Protein AF-A0A8I1U8M8-F1 (afdb_monomer_lite)

Radius of gyration: 33.21 Å; chains: 1; bounding box: 80×65×92 Å

Sequence (236 aa):
MSPNVPPGAAMLLDFIAKLETNRQGQAAYETIIGYRNEKPGALPRPITEMTLEELLAEQKRWVRNLKAPSGAAGRYQIIRPTLLSLIAELGVPLSARFTPDLQDRFGFALLKRRGWTQFAANGLPLRQFGDRLAREWASWPVLAPQQGAHRQVQRGESYYAGDGINASLTRAATAEAMLAEVLNELNRPAQPAPAPAPAPTPPAPAPRRGIVGWVLFWGLVAAGLVVGAFTIPLPF

Foldseek 3Di:
DAPPQDPLLVLVLQVLLCLVAVDDDPNSFQAAQPRQVPPPPLDPDGQQADFLLRLLVSLVCCCPPVVGPFSFHGSNGQGNVLSVVLCVVVVPDSRDGSHPNVVSVSSVVLLVVLPVVCLLVVNADLLSSQQSVLVRRLQRFRQAFDQAPAGTDGTQFRSPPPPVPGTHVDHSVVSSVSSVVSNVVSPDPDDPDPDPDPPPDPDDDDDDDDDDDDDDDDDDDDDDDDDDDDDDDDDD

pLDDT: mean 86.25, std 20.46, range [28.83, 98.81]

Structure (mmCIF, N/CA/C/O backbone):
data_AF-A0A8I1U8M8-F1
#
_entry.id   AF-A0A8I1U8M8-F1
#
loop_
_atom_site.group_PDB
_atom_site.id
_atom_site.type_symbol
_atom_site.label_atom_id
_atom_site.label_alt_id
_atom_site.label_comp_id
_atom_site.label_asym_id
_atom_site.label_entity_id
_atom_site.label_seq_id
_atom_site.pdbx_PDB_ins_code
_atom_site.Cartn_x
_atom_site.Cartn_y
_atom_site.Cartn_z
_atom_site.occupancy
_atom_site.B_iso_or_equiv
_atom_site.auth_seq_id
_atom_site.auth_comp_id
_atom_site.auth_asym_id
_atom_site.auth_atom_id
_atom_site.pdbx_PDB_model_num
ATOM 1 N N . MET A 1 1 ? -8.600 1.234 -11.705 1.00 87.44 1 MET A N 1
ATOM 2 C CA . MET A 1 1 ? -8.908 0.176 -10.733 1.00 87.44 1 MET A CA 1
ATOM 3 C C . MET A 1 1 ? -9.296 -1.091 -11.476 1.00 87.44 1 MET A C 1
ATOM 5 O O . MET A 1 1 ? -10.136 -1.015 -12.367 1.00 87.44 1 MET A O 1
ATOM 9 N N . SER A 1 2 ? -8.692 -2.222 -11.122 1.00 83.06 2 SER A N 1
ATOM 10 C CA . SER A 1 2 ? -9.022 -3.556 -11.623 1.00 83.06 2 SER A CA 1
ATOM 11 C C . SER A 1 2 ? -10.463 -3.942 -11.268 1.00 83.06 2 SER A C 1
ATOM 13 O O . SER A 1 2 ? -10.879 -3.724 -10.127 1.00 83.06 2 SER A O 1
ATOM 15 N N . PRO A 1 3 ? -11.214 -4.584 -12.183 1.00 84.06 3 PRO A N 1
ATOM 16 C CA . PRO A 1 3 ? -12.551 -5.099 -11.884 1.00 84.06 3 PRO A CA 1
ATOM 17 C C . PRO A 1 3 ? -12.543 -6.233 -10.842 1.00 84.06 3 PRO A C 1
ATOM 19 O O . PRO A 1 3 ? -13.580 -6.543 -10.268 1.00 84.06 3 PRO A O 1
ATOM 22 N N . ASN A 1 4 ? -11.381 -6.841 -10.568 1.00 87.62 4 ASN A N 1
ATOM 23 C CA . ASN A 1 4 ? -11.232 -7.927 -9.592 1.00 87.62 4 ASN A CA 1
ATOM 24 C C . ASN A 1 4 ? -11.021 -7.431 -8.149 1.00 87.62 4 ASN A C 1
ATOM 26 O O . ASN A 1 4 ? -10.779 -8.236 -7.247 1.00 87.62 4 ASN A O 1
ATOM 30 N N . VAL A 1 5 ? -11.080 -6.116 -7.921 1.00 94.81 5 VAL A N 1
ATOM 31 C CA . VAL A 1 5 ? -11.002 -5.509 -6.590 1.00 94.81 5 VAL A CA 1
ATOM 32 C C . VAL A 1 5 ? -12.409 -5.077 -6.162 1.00 94.81 5 VAL A C 1
ATOM 34 O O . VAL A 1 5 ? -13.020 -4.263 -6.854 1.00 94.81 5 VAL A O 1
ATOM 37 N N . PRO A 1 6 ? -12.942 -5.581 -5.030 1.00 94.44 6 PRO A N 1
ATOM 38 C CA . PRO A 1 6 ? -14.268 -5.191 -4.550 1.00 94.44 6 PRO A CA 1
ATOM 39 C C . PRO A 1 6 ? -14.384 -3.674 -4.312 1.00 94.44 6 PRO A C 1
ATOM 41 O O . PRO A 1 6 ? -13.405 -3.080 -3.856 1.00 94.44 6 PRO A O 1
ATOM 44 N N . PRO A 1 7 ? -15.561 -3.046 -4.510 1.00 93.88 7 PRO A N 1
ATOM 45 C CA . PRO A 1 7 ? -15.726 -1.589 -4.407 1.00 93.88 7 PRO A CA 1
ATOM 46 C C . PRO A 1 7 ? -15.191 -0.966 -3.108 1.00 93.88 7 PRO A C 1
ATOM 48 O O . PRO A 1 7 ? -14.454 0.016 -3.155 1.00 93.88 7 PRO A O 1
ATOM 51 N N . GLY A 1 8 ? -15.468 -1.575 -1.948 1.00 96.06 8 GLY A N 1
ATOM 52 C CA . GLY A 1 8 ? -14.933 -1.094 -0.667 1.00 96.06 8 GLY A CA 1
ATOM 53 C C . GLY A 1 8 ? -13.402 -1.191 -0.571 1.00 96.06 8 GLY A C 1
ATOM 54 O O . GLY A 1 8 ? -12.753 -0.296 -0.035 1.00 96.06 8 GLY A O 1
ATOM 55 N N . ALA A 1 9 ? -12.798 -2.247 -1.128 1.00 97.88 9 ALA A N 1
ATOM 56 C CA . ALA A 1 9 ? -11.341 -2.380 -1.169 1.00 97.88 9 ALA A CA 1
ATOM 57 C C . ALA A 1 9 ? -10.726 -1.367 -2.141 1.00 97.88 9 ALA A C 1
ATOM 59 O O . ALA A 1 9 ? -9.693 -0.777 -1.840 1.00 97.88 9 ALA A O 1
ATOM 60 N N . ALA A 1 10 ? -11.377 -1.142 -3.283 1.00 97.31 10 ALA A N 1
ATOM 61 C CA . ALA A 1 10 ? -10.970 -0.155 -4.270 1.00 97.31 10 ALA A CA 1
ATOM 62 C C . ALA A 1 10 ? -10.953 1.259 -3.673 1.00 97.31 10 ALA A C 1
ATOM 64 O O . ALA A 1 10 ? -9.954 1.960 -3.805 1.00 97.31 10 ALA A O 1
ATOM 65 N N . MET A 1 11 ? -12.008 1.634 -2.944 1.00 97.62 11 MET A N 1
ATOM 66 C CA . MET A 1 11 ? -12.100 2.912 -2.231 1.00 97.62 11 MET A CA 1
ATOM 67 C C . MET A 1 11 ? -10.930 3.108 -1.255 1.00 97.62 11 MET A C 1
ATOM 69 O O . MET A 1 11 ? -10.262 4.143 -1.276 1.00 97.62 11 MET A O 1
ATOM 73 N N . LEU A 1 12 ? -10.627 2.088 -0.446 1.00 98.56 12 LEU A N 1
ATOM 74 C CA . LEU A 1 12 ? -9.509 2.137 0.496 1.00 98.56 12 LEU A CA 1
ATOM 75 C C . LEU A 1 12 ? -8.151 2.237 -0.216 1.00 98.56 12 LEU A C 1
ATOM 77 O O . LEU A 1 12 ? -7.292 3.024 0.184 1.00 98.56 12 LEU A O 1
ATOM 81 N N . LEU A 1 13 ? -7.952 1.457 -1.280 1.00 98.44 13 LEU A N 1
ATOM 82 C CA . LEU A 1 13 ? -6.726 1.484 -2.077 1.00 98.44 13 LEU A CA 1
ATOM 83 C C . LEU A 1 13 ? -6.524 2.826 -2.784 1.00 98.44 13 LEU A C 1
ATOM 85 O O . LEU A 1 13 ? -5.389 3.286 -2.873 1.00 98.44 13 LEU A O 1
ATOM 89 N N . ASP A 1 14 ? -7.588 3.469 -3.259 1.00 97.81 14 ASP A N 1
ATOM 90 C CA . ASP A 1 14 ? -7.522 4.801 -3.865 1.00 97.81 14 ASP A CA 1
ATOM 91 C C . ASP A 1 14 ? -7.083 5.856 -2.848 1.00 97.81 14 ASP A C 1
ATOM 93 O O . ASP A 1 14 ? -6.229 6.699 -3.146 1.00 97.81 14 ASP A O 1
ATOM 97 N N . PHE A 1 15 ? -7.612 5.777 -1.625 1.00 98.31 15 PHE A N 1
ATOM 98 C CA . PHE A 1 15 ? -7.193 6.646 -0.533 1.00 98.31 15 PHE A CA 1
ATOM 99 C C . PHE A 1 15 ? -5.711 6.444 -0.187 1.00 98.31 15 PHE A C 1
ATOM 101 O O . PHE A 1 15 ? -4.966 7.421 -0.130 1.00 98.31 15 PHE A O 1
ATOM 108 N N . ILE A 1 16 ? -5.261 5.195 -0.030 1.00 98.50 16 ILE A N 1
ATOM 109 C CA . ILE A 1 16 ? -3.848 4.868 0.232 1.00 98.50 16 ILE A CA 1
ATOM 110 C C . ILE A 1 16 ? -2.959 5.368 -0.912 1.00 98.50 16 ILE A C 1
ATOM 112 O O . ILE A 1 16 ? -1.970 6.054 -0.668 1.00 98.50 16 ILE A O 1
ATOM 116 N N . ALA A 1 17 ? -3.332 5.108 -2.165 1.00 98.06 17 ALA A N 1
ATOM 117 C CA . ALA A 1 17 ? -2.572 5.535 -3.336 1.00 98.06 17 ALA A CA 1
ATOM 118 C C . ALA A 1 17 ? -2.364 7.055 -3.386 1.00 98.06 17 ALA A C 1
ATOM 120 O O . ALA A 1 17 ? -1.294 7.527 -3.780 1.00 98.06 17 ALA A O 1
ATOM 121 N N . LYS A 1 18 ? -3.369 7.834 -2.966 1.00 97.44 18 LYS A N 1
ATOM 122 C CA . LYS A 1 18 ? -3.257 9.293 -2.867 1.00 97.44 18 LYS A CA 1
ATOM 123 C C . LYS A 1 18 ? -2.195 9.709 -1.848 1.00 97.44 18 LYS A C 1
ATOM 125 O O . LYS A 1 18 ? -1.449 10.643 -2.133 1.00 97.44 18 LYS A O 1
ATOM 130 N N . LEU A 1 19 ? -2.116 9.030 -0.703 1.00 97.50 19 LEU A N 1
ATOM 131 C CA . LEU A 1 19 ? -1.082 9.286 0.305 1.00 97.50 19 LEU A CA 1
ATOM 132 C C . LEU A 1 19 ? 0.306 8.906 -0.219 1.00 97.50 19 LEU A C 1
ATOM 134 O O . LEU A 1 19 ? 1.240 9.691 -0.112 1.00 97.50 19 LEU A O 1
ATOM 138 N N . GLU A 1 20 ? 0.419 7.728 -0.827 1.00 97.44 20 GLU A N 1
ATOM 139 C CA . GLU A 1 20 ? 1.691 7.149 -1.268 1.00 97.44 20 GLU A CA 1
ATOM 140 C C . GLU A 1 20 ? 2.309 7.865 -2.477 1.00 97.44 20 GLU A C 1
ATOM 142 O O . GLU A 1 20 ? 3.530 7.925 -2.611 1.00 97.44 20 GLU A O 1
ATOM 147 N N . THR A 1 21 ? 1.479 8.400 -3.376 1.00 96.69 21 THR A N 1
ATOM 148 C CA . THR A 1 21 ? 1.962 8.944 -4.655 1.00 96.69 21 THR A CA 1
ATOM 149 C C . THR A 1 21 ? 1.692 10.425 -4.845 1.00 96.69 21 THR A C 1
ATOM 151 O O . THR A 1 21 ? 2.366 11.046 -5.654 1.00 96.69 21 THR A O 1
ATOM 154 N N . ASN A 1 22 ? 0.687 11.008 -4.180 1.00 95.81 22 ASN A N 1
ATOM 155 C CA . ASN A 1 22 ? 0.186 12.350 -4.500 1.00 95.81 22 ASN A CA 1
ATOM 156 C C . ASN A 1 22 ? 0.002 12.581 -6.025 1.00 95.81 22 ASN A C 1
ATOM 158 O O . ASN A 1 22 ? 0.276 13.657 -6.568 1.00 95.81 22 ASN A O 1
ATOM 162 N N . ARG A 1 23 ? -0.408 11.527 -6.740 1.00 95.25 23 ARG A N 1
ATOM 163 C CA . ARG A 1 23 ? -0.725 11.504 -8.172 1.00 95.25 23 ARG A CA 1
ATOM 164 C C . ARG A 1 23 ? -2.077 10.820 -8.363 1.00 95.25 23 ARG A C 1
ATOM 166 O O . ARG A 1 23 ? -2.603 10.175 -7.459 1.00 95.25 23 ARG A O 1
ATOM 173 N N . GLN A 1 24 ? -2.664 10.994 -9.541 1.00 91.06 24 GLN A N 1
ATOM 174 C CA . GLN A 1 24 ? -3.957 10.417 -9.912 1.00 91.06 24 GLN A CA 1
ATOM 175 C C . GLN A 1 24 ? -3.856 9.733 -11.275 1.00 91.06 24 GLN A C 1
ATOM 177 O O . GLN A 1 24 ? -2.934 10.004 -12.049 1.00 91.06 24 GLN A O 1
ATOM 182 N N . GLY A 1 25 ? -4.807 8.845 -11.567 1.00 91.88 25 GLY A N 1
ATOM 183 C CA . GLY A 1 25 ? -4.862 8.122 -12.837 1.00 91.88 25 GLY A CA 1
ATOM 184 C C . GLY A 1 25 ? -3.570 7.357 -13.138 1.00 91.88 25 GLY A C 1
ATOM 185 O O . GLY A 1 25 ? -2.943 6.795 -12.239 1.00 91.88 25 GLY A O 1
ATOM 186 N N . GLN A 1 26 ? -3.164 7.361 -14.409 1.00 93.50 26 GLN A N 1
ATOM 187 C CA . GLN A 1 26 ? -1.986 6.636 -14.892 1.00 93.50 26 GLN A CA 1
ATOM 188 C C . GLN A 1 26 ? -0.692 7.032 -14.160 1.00 93.50 26 GLN A C 1
ATOM 190 O O . GLN A 1 26 ? 0.112 6.166 -13.827 1.00 93.50 26 GLN A O 1
ATOM 195 N N . ALA A 1 27 ? -0.519 8.315 -13.827 1.00 95.62 27 ALA A N 1
ATOM 196 C CA . ALA A 1 27 ? 0.696 8.805 -13.177 1.00 95.62 27 ALA A CA 1
ATOM 197 C C . ALA A 1 27 ? 0.945 8.156 -11.802 1.00 95.62 27 ALA A C 1
ATOM 199 O O . ALA A 1 27 ? 2.093 7.931 -11.419 1.00 95.62 27 ALA A O 1
ATOM 200 N N . ALA A 1 28 ? -0.115 7.796 -11.067 1.00 97.38 28 ALA A N 1
ATOM 201 C CA . ALA A 1 28 ? 0.026 7.082 -9.797 1.00 97.38 28 ALA A CA 1
ATOM 202 C C . ALA A 1 28 ? 0.646 5.686 -9.996 1.00 97.38 28 ALA A C 1
ATOM 204 O O . ALA A 1 28 ? 1.521 5.285 -9.234 1.00 97.38 28 ALA A O 1
ATOM 205 N N . TYR A 1 29 ? 0.259 4.974 -11.059 1.00 98.31 29 TYR A N 1
ATOM 206 C CA . TYR A 1 29 ? 0.785 3.642 -11.390 1.00 98.31 29 TYR A CA 1
ATOM 207 C C . TYR A 1 29 ? 2.234 3.647 -11.885 1.00 98.31 29 TYR A C 1
ATOM 209 O O . TYR A 1 29 ? 2.870 2.594 -11.905 1.00 98.31 29 TYR A O 1
ATOM 217 N N . GLU A 1 30 ? 2.759 4.810 -12.264 1.00 97.31 30 GLU A N 1
ATOM 218 C CA . GLU A 1 30 ? 4.131 4.981 -12.753 1.00 97.31 30 GLU A CA 1
ATOM 219 C C . GLU A 1 30 ? 5.072 5.599 -11.715 1.00 97.31 30 GLU A C 1
ATOM 221 O O . GLU A 1 30 ? 6.286 5.645 -11.918 1.00 97.31 30 GLU A O 1
ATOM 226 N N . THR A 1 31 ? 4.523 6.053 -10.586 1.00 96.94 31 THR A N 1
ATOM 227 C CA . THR A 1 31 ? 5.282 6.741 -9.544 1.00 96.94 31 THR A CA 1
ATOM 228 C C . THR A 1 31 ? 6.307 5.801 -8.917 1.00 96.94 31 THR A C 1
ATOM 230 O O . THR A 1 31 ? 5.970 4.729 -8.418 1.00 96.94 31 THR A O 1
ATOM 233 N N . ILE A 1 32 ? 7.568 6.221 -8.878 1.00 95.12 32 ILE A N 1
ATOM 234 C CA . ILE A 1 32 ? 8.608 5.564 -8.075 1.00 95.12 32 ILE A CA 1
ATOM 235 C C . ILE A 1 32 ? 9.117 6.515 -6.998 1.00 95.12 32 ILE A C 1
ATOM 237 O O . ILE A 1 32 ? 8.918 7.728 -7.086 1.00 95.12 32 ILE A O 1
ATOM 241 N N . ILE A 1 33 ? 9.801 5.963 -5.996 1.00 91.75 33 ILE A N 1
ATOM 242 C CA . ILE A 1 33 ? 10.323 6.710 -4.849 1.00 91.75 33 ILE A CA 1
ATOM 243 C C . ILE A 1 33 ? 10.961 8.056 -5.242 1.00 91.75 33 ILE A C 1
ATOM 245 O O . ILE A 1 33 ? 11.866 8.127 -6.080 1.00 91.75 33 ILE A O 1
ATOM 249 N N . GLY A 1 34 ? 10.490 9.140 -4.619 1.00 89.19 34 GLY A N 1
ATOM 250 C CA . GLY A 1 34 ? 10.981 10.499 -4.868 1.00 89.19 34 GLY A CA 1
ATOM 251 C C . GLY A 1 34 ? 10.749 11.009 -6.296 1.00 89.19 34 GLY A C 1
ATOM 252 O O . GLY A 1 34 ? 11.558 11.800 -6.780 1.00 89.19 34 GLY A O 1
ATOM 253 N N . TYR A 1 35 ? 9.706 10.519 -6.977 1.00 93.00 35 TYR A N 1
ATOM 254 C CA . TYR A 1 35 ? 9.313 10.900 -8.343 1.00 93.00 35 TYR A CA 1
ATOM 255 C C . TYR A 1 35 ? 10.435 10.734 -9.369 1.00 93.00 35 TYR A C 1
ATOM 257 O O . TYR A 1 35 ? 10.553 11.482 -10.337 1.00 93.00 35 TYR A O 1
ATOM 265 N N . ARG A 1 36 ? 11.316 9.751 -9.158 1.00 89.19 36 ARG A N 1
ATOM 266 C CA . ARG A 1 36 ? 12.492 9.565 -10.020 1.00 89.19 36 ARG A CA 1
ATOM 267 C C . ARG A 1 36 ? 12.118 9.224 -11.461 1.00 89.19 36 ARG A C 1
ATOM 269 O O . ARG A 1 36 ? 12.904 9.541 -12.340 1.00 89.19 36 ARG A O 1
ATOM 276 N N . ASN A 1 37 ? 10.944 8.647 -11.706 1.00 90.62 37 ASN A N 1
ATOM 277 C CA . ASN A 1 37 ? 10.410 8.399 -13.047 1.00 90.62 37 ASN A CA 1
ATOM 278 C C . ASN A 1 37 ? 10.200 9.696 -13.849 1.00 90.62 37 ASN A C 1
ATOM 280 O O . ASN A 1 37 ? 10.224 9.646 -15.071 1.00 90.62 37 ASN A O 1
ATOM 284 N N . GLU A 1 38 ? 10.044 10.847 -13.188 1.00 91.25 38 GLU A N 1
ATOM 285 C CA . GLU A 1 38 ? 9.880 12.154 -13.844 1.00 91.25 38 GLU A CA 1
ATOM 286 C C . GLU A 1 38 ? 11.227 12.768 -14.273 1.00 91.25 38 GLU A C 1
ATOM 288 O O . GLU A 1 38 ? 11.264 13.768 -14.988 1.00 91.25 38 GLU A O 1
ATOM 293 N N . LYS A 1 39 ? 12.357 12.178 -13.859 1.00 87.94 39 LYS A N 1
ATOM 294 C CA . LYS A 1 39 ? 13.689 12.638 -14.265 1.00 87.94 39 LYS A CA 1
ATOM 295 C C . LYS A 1 39 ? 14.068 12.023 -15.620 1.00 87.94 39 LYS A C 1
ATOM 297 O O . LYS A 1 39 ? 14.051 10.794 -15.740 1.00 87.94 39 LYS A O 1
ATOM 302 N N . PRO A 1 40 ? 14.479 12.830 -16.617 1.00 85.81 40 PRO 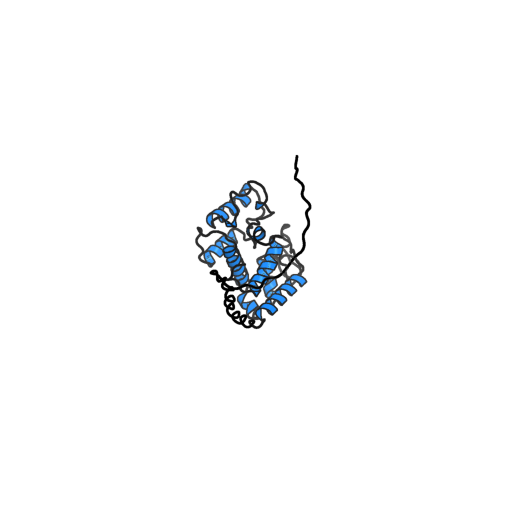A N 1
ATOM 303 C CA . PRO A 1 40 ? 14.902 12.316 -17.918 1.00 85.81 40 PRO A CA 1
ATOM 304 C C . PRO A 1 40 ? 15.987 11.239 -17.796 1.00 85.81 40 PRO A C 1
ATOM 306 O O . PRO A 1 40 ? 16.960 11.406 -17.061 1.00 85.81 40 PRO A O 1
ATOM 309 N N . GLY A 1 41 ? 15.805 10.119 -18.500 1.00 84.38 41 GLY A N 1
ATOM 310 C CA . GLY A 1 41 ? 16.761 9.006 -18.521 1.00 84.38 41 GLY A CA 1
ATOM 311 C C . GLY A 1 41 ? 16.852 8.187 -17.227 1.00 84.38 41 GLY A C 1
ATOM 312 O O . GLY A 1 41 ? 17.701 7.302 -17.129 1.00 84.38 41 GLY A O 1
ATOM 313 N N . ALA A 1 42 ? 16.000 8.441 -16.226 1.00 84.56 42 ALA A N 1
ATOM 314 C CA . ALA A 1 42 ? 16.022 7.672 -14.983 1.00 84.56 42 ALA A CA 1
ATOM 315 C C . ALA A 1 42 ? 15.602 6.213 -15.184 1.00 84.56 42 ALA A C 1
ATOM 317 O O . ALA A 1 42 ? 16.165 5.329 -14.534 1.00 84.56 42 ALA A O 1
ATOM 318 N N . LEU A 1 43 ? 14.649 5.967 -16.085 1.00 89.69 43 LEU A N 1
ATOM 319 C CA . LEU A 1 43 ? 14.154 4.644 -16.450 1.00 89.69 43 LEU A CA 1
ATOM 320 C C . LEU A 1 43 ? 14.232 4.449 -17.969 1.00 89.69 43 LEU A C 1
ATOM 322 O O . LEU A 1 43 ? 14.034 5.412 -18.709 1.00 89.69 43 LEU A O 1
ATOM 326 N N . PRO A 1 44 ? 14.473 3.215 -18.444 1.00 89.88 44 PRO A N 1
ATOM 327 C CA . PRO A 1 44 ? 14.493 2.921 -19.876 1.00 89.88 44 PRO A CA 1
ATOM 328 C C . PRO A 1 44 ? 13.099 2.981 -20.525 1.00 89.88 44 PRO A C 1
ATOM 330 O O . PRO A 1 44 ? 13.002 3.162 -21.733 1.00 89.88 44 PRO A O 1
ATOM 333 N N . ARG A 1 45 ? 12.032 2.795 -19.736 1.00 94.62 45 ARG A N 1
ATOM 334 C CA . ARG A 1 45 ? 10.616 2.838 -20.141 1.00 94.62 45 ARG A CA 1
ATOM 335 C C . ARG A 1 45 ? 9.717 3.021 -18.905 1.00 94.62 45 ARG A C 1
ATOM 337 O O . ARG A 1 45 ? 10.230 2.872 -17.790 1.00 94.62 45 ARG A O 1
ATOM 344 N N . PRO A 1 46 ? 8.412 3.304 -19.052 1.00 95.94 46 PRO A N 1
ATOM 345 C CA . PRO A 1 46 ? 7.476 3.310 -17.926 1.00 95.94 46 PRO A CA 1
ATOM 346 C C . PRO A 1 46 ? 7.463 1.968 -17.179 1.00 95.94 46 PRO A C 1
ATOM 348 O O . PRO A 1 46 ? 7.488 0.903 -17.795 1.00 95.94 46 PRO A O 1
ATOM 351 N N . ILE A 1 47 ? 7.388 1.991 -15.842 1.00 97.62 47 ILE A N 1
ATOM 352 C CA . ILE A 1 47 ? 7.378 0.752 -15.035 1.00 97.62 47 ILE A CA 1
ATOM 353 C C . ILE A 1 47 ? 6.173 -0.148 -15.339 1.00 97.62 47 ILE A C 1
ATOM 355 O O . ILE A 1 47 ? 6.255 -1.357 -15.165 1.00 97.62 47 ILE A O 1
ATOM 359 N N . THR A 1 48 ? 5.074 0.428 -15.827 1.00 98.12 48 THR A N 1
ATOM 360 C CA . THR A 1 48 ? 3.852 -0.276 -16.239 1.00 98.12 48 THR A CA 1
ATOM 361 C C . THR A 1 48 ? 4.043 -1.129 -17.495 1.00 98.12 48 THR A C 1
ATOM 363 O O . THR A 1 48 ? 3.269 -2.058 -17.735 1.00 98.12 48 THR A O 1
ATOM 366 N N . GLU A 1 49 ? 5.092 -0.857 -18.272 1.00 98.06 49 GLU A N 1
ATOM 367 C CA . GLU A 1 49 ? 5.474 -1.611 -19.468 1.00 98.06 49 GLU A CA 1
ATOM 368 C C . GLU A 1 49 ? 6.560 -2.658 -19.196 1.00 98.06 49 GLU A C 1
ATOM 370 O O . GLU A 1 49 ? 6.820 -3.506 -20.054 1.00 98.06 49 GLU A O 1
ATOM 375 N N . MET A 1 50 ? 7.190 -2.612 -18.020 1.00 98.50 50 MET A N 1
ATOM 376 C CA . MET A 1 50 ? 8.226 -3.562 -17.623 1.00 98.50 50 MET A CA 1
ATOM 377 C C . MET A 1 50 ? 7.622 -4.907 -17.232 1.00 98.50 50 MET A C 1
ATOM 379 O O . MET A 1 50 ? 6.548 -4.972 -16.622 1.00 98.50 50 MET A O 1
ATOM 383 N N . THR A 1 51 ? 8.344 -5.987 -17.523 1.00 98.69 51 THR A N 1
ATOM 384 C CA . THR A 1 51 ? 8.088 -7.273 -16.868 1.00 98.69 51 THR A CA 1
ATOM 385 C C . THR A 1 51 ? 8.421 -7.182 -15.376 1.00 98.69 51 THR A C 1
ATOM 387 O O . THR A 1 51 ? 9.153 -6.294 -14.930 1.00 98.69 51 THR A O 1
ATOM 390 N N . LEU A 1 52 ? 7.898 -8.104 -14.571 1.00 98.69 52 LEU A N 1
ATOM 391 C CA . LEU A 1 52 ? 8.239 -8.167 -13.149 1.00 98.69 52 LEU A CA 1
ATOM 392 C C . LEU A 1 52 ? 9.732 -8.441 -12.941 1.00 98.69 52 LEU A C 1
ATOM 394 O O . LEU A 1 52 ? 10.324 -7.888 -12.018 1.00 98.69 52 LEU A O 1
ATOM 398 N N . GLU A 1 53 ? 10.356 -9.239 -13.809 1.00 98.50 53 GLU A N 1
ATOM 399 C CA . GLU A 1 53 ? 1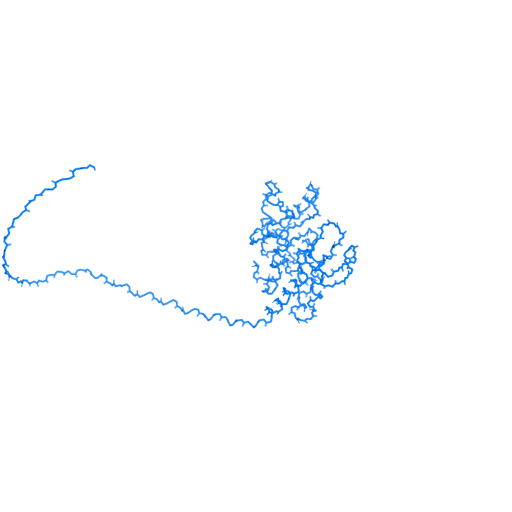1.809 -9.438 -13.807 1.00 98.50 53 GLU A CA 1
ATOM 400 C C . GLU A 1 53 ? 12.576 -8.124 -14.016 1.00 98.50 53 GLU A C 1
ATOM 402 O O . GLU A 1 53 ? 13.455 -7.782 -13.219 1.00 98.50 53 GLU A O 1
ATOM 407 N N . GLU A 1 54 ? 12.205 -7.360 -15.046 1.00 98.25 54 GLU A N 1
ATOM 408 C CA . GLU A 1 54 ? 12.812 -6.065 -15.363 1.00 98.25 54 GLU A CA 1
ATOM 409 C C . GLU A 1 54 ? 12.623 -5.071 -14.210 1.00 98.25 54 GLU A C 1
ATOM 411 O O . GLU A 1 54 ? 13.582 -4.433 -13.769 1.00 98.25 54 GLU A O 1
ATOM 416 N N . LEU A 1 55 ? 11.413 -4.993 -13.650 1.00 97.94 55 LEU A N 1
ATOM 417 C CA . LEU A 1 55 ? 11.122 -4.119 -12.518 1.00 97.94 55 LEU A CA 1
ATOM 418 C C . LEU A 1 55 ? 11.943 -4.495 -11.277 1.00 97.94 55 LEU A C 1
ATOM 420 O O . LEU A 1 55 ? 12.512 -3.620 -10.624 1.00 97.94 55 LEU A O 1
ATOM 424 N N . LEU A 1 56 ? 12.053 -5.785 -10.945 1.00 98.00 56 LEU A N 1
ATOM 425 C CA . LEU A 1 56 ? 12.861 -6.259 -9.814 1.00 98.00 56 LEU A CA 1
ATOM 426 C C . LEU A 1 56 ? 14.352 -5.925 -9.987 1.00 98.00 56 LEU A C 1
ATOM 428 O O . LEU A 1 56 ? 15.053 -5.706 -8.985 1.00 98.00 56 LEU A O 1
ATOM 432 N N . ALA A 1 57 ? 14.848 -5.915 -11.228 1.00 96.19 57 ALA A N 1
ATOM 433 C CA . ALA A 1 57 ? 16.204 -5.492 -11.561 1.00 96.19 57 ALA A CA 1
ATOM 434 C C . ALA A 1 57 ? 16.371 -3.972 -11.400 1.00 96.19 57 ALA A C 1
ATOM 436 O O . ALA A 1 57 ? 17.325 -3.531 -10.754 1.00 96.19 57 ALA A O 1
ATOM 437 N N . GLU A 1 58 ? 15.415 -3.177 -11.881 1.00 95.31 58 GLU A N 1
ATOM 438 C CA . GLU A 1 58 ? 15.411 -1.718 -11.736 1.00 95.31 58 GLU A CA 1
ATOM 439 C C . GLU A 1 58 ? 15.319 -1.272 -10.267 1.00 95.31 58 GLU A C 1
ATOM 441 O O . GLU A 1 58 ? 16.138 -0.463 -9.817 1.00 95.31 58 GLU A O 1
ATOM 446 N N . GLN A 1 59 ? 14.443 -1.894 -9.465 1.00 95.94 59 GLN A N 1
ATOM 447 C CA . GLN A 1 59 ? 14.361 -1.662 -8.016 1.00 95.94 59 GLN A CA 1
ATOM 448 C C . GLN A 1 59 ? 15.707 -1.886 -7.321 1.00 95.94 59 GLN A C 1
ATOM 450 O O . GLN A 1 59 ? 16.099 -1.136 -6.425 1.00 95.94 59 GLN A O 1
ATOM 455 N N . LYS A 1 60 ? 16.450 -2.917 -7.739 1.00 94.06 60 LYS A N 1
ATOM 456 C CA . LYS A 1 60 ? 17.801 -3.183 -7.233 1.00 94.06 60 LYS A CA 1
ATOM 457 C C . LYS A 1 60 ? 18.798 -2.129 -7.729 1.00 94.06 60 LYS A C 1
ATOM 459 O O . LYS A 1 60 ? 19.639 -1.690 -6.939 1.00 94.06 60 LYS A O 1
ATOM 464 N N . ARG A 1 61 ? 18.716 -1.725 -9.003 1.00 90.62 61 ARG A N 1
ATOM 465 C CA . ARG A 1 61 ? 19.609 -0.743 -9.636 1.00 90.62 61 ARG A CA 1
ATOM 466 C C . ARG A 1 61 ? 19.524 0.611 -8.945 1.00 90.62 61 ARG A C 1
ATOM 468 O O . ARG A 1 61 ? 20.563 1.133 -8.552 1.00 90.62 61 ARG A O 1
ATOM 475 N N . TRP A 1 62 ? 18.337 1.180 -8.732 1.00 89.50 62 TRP A N 1
ATOM 476 C CA . TRP A 1 62 ? 18.256 2.522 -8.142 1.00 89.50 62 TRP A CA 1
ATOM 477 C C . TRP A 1 62 ? 18.551 2.557 -6.636 1.00 89.50 62 TRP A C 1
ATOM 479 O O . TRP A 1 62 ? 19.093 3.551 -6.154 1.00 89.50 62 TRP A O 1
ATOM 489 N N . VAL A 1 63 ? 18.305 1.473 -5.891 1.00 87.44 63 VAL A N 1
ATOM 490 C CA . VAL A 1 63 ? 18.750 1.381 -4.486 1.00 87.44 63 VAL A CA 1
ATOM 491 C C . VAL A 1 63 ? 20.280 1.337 -4.409 1.00 87.44 63 VAL A C 1
ATOM 493 O O . VAL A 1 63 ? 20.887 2.068 -3.630 1.00 87.44 63 VAL A O 1
ATOM 496 N N . ARG A 1 64 ? 20.938 0.519 -5.244 1.00 87.69 64 ARG A N 1
ATOM 497 C CA . ARG A 1 64 ? 22.402 0.346 -5.186 1.00 87.69 64 ARG A CA 1
ATOM 498 C C . ARG A 1 64 ? 23.180 1.487 -5.836 1.00 87.69 64 ARG A C 1
ATOM 500 O O . ARG A 1 64 ? 24.140 1.978 -5.234 1.00 87.69 64 ARG A O 1
ATOM 507 N N . ASN A 1 65 ? 22.772 1.890 -7.036 1.00 81.88 65 ASN A N 1
ATOM 508 C CA . ASN A 1 65 ? 23.519 2.811 -7.892 1.00 81.88 65 ASN A CA 1
ATOM 509 C C . ASN A 1 65 ? 23.097 4.261 -7.649 1.00 81.88 65 ASN A C 1
ATOM 511 O O . ASN A 1 65 ? 23.948 5.138 -7.601 1.00 81.88 65 ASN A O 1
ATOM 515 N N . LEU A 1 66 ? 21.797 4.510 -7.454 1.00 74.31 66 LEU A N 1
ATOM 516 C CA . LEU A 1 66 ? 21.253 5.864 -7.260 1.00 74.31 66 LEU A CA 1
ATOM 517 C C . LEU A 1 66 ? 21.003 6.214 -5.785 1.00 74.31 66 LEU A C 1
ATOM 519 O O . LEU A 1 66 ? 20.410 7.261 -5.504 1.00 74.31 66 LEU A O 1
ATOM 523 N N . LYS A 1 67 ? 21.429 5.329 -4.868 1.00 83.50 67 LYS A N 1
ATOM 524 C CA . LYS A 1 67 ? 21.331 5.465 -3.404 1.00 83.50 67 LYS A CA 1
ATOM 525 C C . LYS A 1 67 ? 19.937 5.896 -2.933 1.00 83.50 67 LYS A C 1
ATOM 527 O O . LYS A 1 67 ? 19.800 6.708 -2.024 1.00 83.50 67 LYS A O 1
ATOM 532 N N . ALA A 1 68 ? 18.889 5.391 -3.586 1.00 84.19 68 ALA A N 1
ATOM 533 C CA . ALA A 1 68 ? 17.524 5.644 -3.148 1.00 84.19 68 ALA A CA 1
ATOM 534 C C . ALA A 1 68 ? 17.261 4.959 -1.791 1.00 84.19 68 ALA A C 1
ATOM 536 O O . ALA A 1 68 ? 17.746 3.844 -1.584 1.00 84.19 68 ALA A O 1
ATOM 537 N N . PRO A 1 69 ? 16.468 5.577 -0.895 1.00 84.88 69 PRO A N 1
ATOM 538 C CA . PRO A 1 69 ? 16.185 5.015 0.427 1.00 84.88 69 PRO A CA 1
ATOM 539 C C . PRO A 1 69 ? 15.361 3.722 0.356 1.00 84.88 69 PRO A C 1
ATOM 541 O O . PRO A 1 69 ? 15.399 2.912 1.276 1.00 84.88 69 PRO A O 1
ATOM 544 N N . SER A 1 70 ? 14.627 3.499 -0.738 1.00 89.31 70 SER A N 1
ATOM 545 C CA . SER A 1 70 ? 13.831 2.292 -0.935 1.00 89.31 70 SER A CA 1
ATOM 546 C C . SER A 1 70 ? 13.716 1.902 -2.410 1.00 89.31 70 SER A C 1
ATOM 548 O O . SER A 1 70 ? 14.031 2.665 -3.325 1.00 89.31 70 SER A O 1
ATOM 550 N N . GLY A 1 71 ? 13.251 0.673 -2.633 1.00 92.12 71 GLY A N 1
ATOM 551 C CA . GLY A 1 71 ? 12.872 0.157 -3.945 1.00 92.12 71 GLY A CA 1
ATOM 552 C C . GLY A 1 71 ? 11.433 0.496 -4.348 1.00 92.12 71 GLY A C 1
ATOM 553 O O . GLY A 1 71 ? 10.917 -0.178 -5.225 1.00 92.12 71 GLY A O 1
ATOM 554 N N . ALA A 1 72 ? 10.750 1.425 -3.675 1.00 96.25 72 ALA A N 1
ATOM 555 C CA . ALA A 1 72 ? 9.302 1.580 -3.810 1.00 96.25 72 ALA A CA 1
ATOM 556 C C . ALA A 1 72 ? 8.876 2.003 -5.226 1.00 96.25 72 ALA A C 1
ATOM 558 O O . ALA A 1 72 ? 9.465 2.912 -5.822 1.00 96.25 72 ALA A O 1
ATOM 559 N N . ALA A 1 73 ? 7.860 1.317 -5.756 1.00 97.75 73 ALA A N 1
ATOM 560 C CA . ALA A 1 73 ? 7.354 1.531 -7.105 1.00 97.75 73 ALA A CA 1
ATOM 561 C C . ALA A 1 73 ? 5.836 1.344 -7.204 1.00 97.75 73 ALA A C 1
ATOM 563 O O . ALA A 1 73 ? 5.235 0.520 -6.508 1.00 97.75 73 ALA A O 1
ATOM 564 N N . GLY A 1 74 ? 5.246 2.081 -8.138 1.00 98.31 74 GLY A N 1
ATOM 565 C CA . GLY A 1 74 ? 3.845 2.003 -8.503 1.00 98.31 74 GLY A CA 1
ATOM 566 C C . GLY A 1 74 ? 2.906 2.665 -7.504 1.00 98.31 74 GLY A C 1
ATOM 567 O O . GLY A 1 74 ? 3.307 3.281 -6.510 1.00 98.31 74 GLY A O 1
ATOM 568 N N . ARG A 1 75 ? 1.618 2.469 -7.773 1.00 98.38 75 ARG A N 1
ATOM 569 C CA . ARG A 1 75 ? 0.494 3.110 -7.083 1.00 98.38 75 ARG A CA 1
ATOM 570 C C . ARG A 1 75 ? 0.455 2.854 -5.578 1.00 98.38 75 ARG A C 1
ATOM 572 O O . ARG A 1 75 ? -0.071 3.668 -4.828 1.00 98.38 75 ARG A O 1
ATOM 579 N N . TYR A 1 76 ? 1.030 1.731 -5.159 1.00 98.38 76 TYR A N 1
ATOM 580 C CA . TYR A 1 76 ? 1.052 1.258 -3.775 1.00 98.38 76 TYR A CA 1
ATOM 581 C C . TYR A 1 76 ? 2.464 1.208 -3.182 1.00 98.38 76 TYR A C 1
ATOM 583 O O . TYR A 1 76 ? 2.654 0.554 -2.161 1.00 98.38 76 TYR A O 1
ATOM 591 N N . GLN A 1 77 ? 3.445 1.839 -3.847 1.00 98.06 77 GLN A N 1
ATOM 592 C CA . GLN A 1 77 ? 4.838 1.956 -3.391 1.00 98.06 77 GLN A CA 1
ATOM 593 C C . GLN A 1 77 ? 5.458 0.613 -2.948 1.00 98.06 77 GLN A C 1
ATOM 595 O O . GLN A 1 77 ? 6.192 0.516 -1.965 1.00 98.06 77 GLN A O 1
ATOM 600 N N . ILE A 1 78 ? 5.202 -0.450 -3.720 1.00 98.38 78 ILE A N 1
ATOM 601 C CA . ILE A 1 78 ? 5.618 -1.819 -3.395 1.00 98.38 78 ILE A CA 1
ATOM 602 C C . ILE A 1 78 ? 7.141 -1.925 -3.505 1.00 98.38 78 ILE A C 1
ATOM 604 O O . ILE A 1 78 ? 7.718 -1.687 -4.567 1.00 98.38 78 ILE A O 1
ATOM 608 N N . ILE A 1 79 ? 7.807 -2.316 -2.418 1.00 96.94 79 ILE A N 1
ATOM 609 C CA . ILE A 1 79 ? 9.257 -2.545 -2.398 1.00 96.94 79 ILE A CA 1
ATOM 610 C C . ILE A 1 79 ? 9.621 -3.954 -2.879 1.00 96.94 79 ILE A C 1
ATOM 612 O O . ILE A 1 79 ? 8.825 -4.889 -2.808 1.00 96.94 79 ILE A O 1
ATOM 616 N N . ARG A 1 80 ? 10.871 -4.129 -3.317 1.00 97.25 80 ARG A N 1
ATOM 617 C CA . ARG A 1 80 ? 11.369 -5.375 -3.921 1.00 97.25 80 ARG A CA 1
ATOM 618 C C . ARG A 1 80 ? 11.093 -6.659 -3.111 1.00 97.25 80 ARG A C 1
ATOM 620 O O . ARG A 1 80 ? 10.630 -7.623 -3.719 1.00 97.25 80 ARG A O 1
ATOM 627 N N . PRO A 1 81 ? 11.350 -6.732 -1.786 1.00 97.00 81 PRO A N 1
ATOM 628 C CA . PRO A 1 81 ? 11.034 -7.937 -1.010 1.00 97.00 81 PRO A CA 1
ATOM 629 C C . PRO A 1 81 ? 9.533 -8.254 -0.990 1.00 97.00 81 PRO A C 1
ATOM 631 O O . PRO A 1 81 ? 9.141 -9.406 -1.168 1.00 97.00 81 PRO A O 1
ATOM 634 N N . THR A 1 82 ? 8.693 -7.227 -0.843 1.00 98.06 82 THR A N 1
ATOM 635 C CA . THR A 1 82 ? 7.233 -7.365 -0.875 1.00 98.06 82 THR A CA 1
ATOM 636 C C . THR A 1 82 ? 6.758 -7.834 -2.245 1.00 98.06 82 THR A C 1
ATOM 638 O O . THR A 1 82 ? 5.944 -8.751 -2.316 1.00 98.06 82 THR A O 1
ATOM 641 N N . LEU A 1 83 ? 7.317 -7.286 -3.330 1.00 98.56 83 LEU A N 1
ATOM 642 C CA . LEU A 1 83 ? 6.986 -7.696 -4.694 1.00 98.56 83 LEU A CA 1
ATOM 643 C C . LEU A 1 83 ? 7.318 -9.173 -4.942 1.00 98.56 83 LEU A C 1
ATOM 645 O O . LEU A 1 83 ? 6.469 -9.905 -5.435 1.00 98.56 83 LEU A O 1
ATOM 649 N N . LEU A 1 84 ? 8.506 -9.641 -4.540 1.00 98.44 84 LEU A N 1
ATOM 650 C CA . LEU A 1 84 ? 8.871 -11.063 -4.635 1.00 98.44 84 LEU A CA 1
ATOM 651 C C . LEU A 1 84 ? 7.880 -11.966 -3.890 1.00 98.44 84 LEU A C 1
ATOM 653 O O . LEU A 1 84 ? 7.469 -13.002 -4.407 1.00 98.44 84 LEU A O 1
ATOM 657 N N . SER A 1 85 ? 7.477 -11.558 -2.686 1.00 98.44 85 SER A N 1
ATOM 658 C CA . SER A 1 85 ? 6.503 -12.299 -1.888 1.00 98.44 85 SER A CA 1
ATOM 659 C C . SER A 1 85 ? 5.119 -12.334 -2.547 1.00 98.44 85 SER A C 1
ATOM 661 O O . SER A 1 85 ? 4.475 -13.377 -2.547 1.00 98.44 85 SER A O 1
ATOM 663 N N . LEU A 1 86 ? 4.668 -11.223 -3.132 1.00 98.69 86 LEU A N 1
ATOM 664 C CA . LEU A 1 86 ? 3.386 -11.130 -3.834 1.00 98.69 86 LEU A CA 1
ATOM 665 C C . LEU A 1 86 ? 3.358 -11.950 -5.130 1.00 98.69 86 LEU A C 1
ATOM 667 O O . LEU A 1 86 ? 2.351 -12.586 -5.434 1.00 98.69 86 LEU A O 1
ATOM 671 N N . ILE A 1 87 ? 4.466 -11.955 -5.875 1.00 98.62 87 ILE A N 1
ATOM 672 C CA . ILE A 1 87 ? 4.659 -12.782 -7.074 1.00 98.62 87 ILE A CA 1
ATOM 673 C C . ILE A 1 87 ? 4.467 -14.258 -6.732 1.00 98.62 87 ILE A C 1
ATOM 675 O O . ILE A 1 87 ? 3.692 -14.943 -7.397 1.00 98.62 87 ILE A O 1
ATOM 679 N N . ALA A 1 88 ? 5.131 -14.719 -5.668 1.00 98.44 88 ALA A N 1
ATOM 680 C CA . ALA A 1 88 ? 5.014 -16.090 -5.193 1.00 98.44 88 ALA A CA 1
ATOM 681 C C . ALA A 1 88 ? 3.600 -16.406 -4.677 1.00 98.44 88 ALA A C 1
ATOM 683 O O . ALA A 1 88 ? 3.037 -17.430 -5.047 1.00 98.44 88 ALA A O 1
ATOM 684 N N . GLU A 1 89 ? 3.007 -15.518 -3.870 1.00 97.81 89 GLU A N 1
ATOM 685 C CA .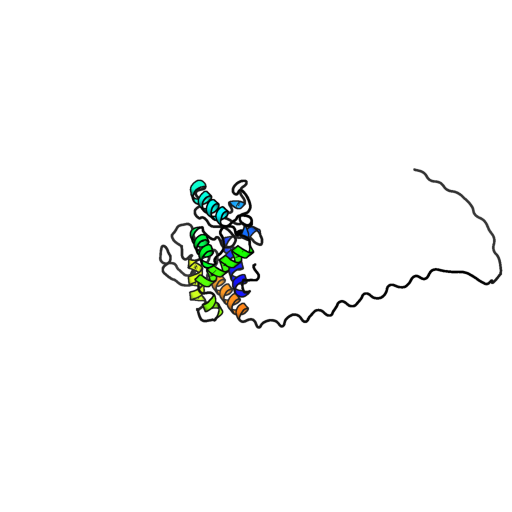 GLU A 1 89 ? 1.664 -15.710 -3.299 1.00 97.81 89 GLU A CA 1
ATOM 686 C C . GLU A 1 89 ? 0.580 -15.839 -4.375 1.00 97.81 89 GLU A C 1
ATOM 688 O O . GLU A 1 89 ? -0.321 -16.663 -4.248 1.00 97.81 89 GLU A O 1
ATOM 693 N N . LEU A 1 90 ? 0.653 -15.025 -5.431 1.00 97.75 90 LEU A N 1
ATOM 694 C CA . LEU A 1 90 ? -0.368 -14.987 -6.479 1.00 97.75 90 LEU A CA 1
ATOM 695 C C . LEU A 1 90 ? -0.033 -15.857 -7.700 1.00 97.75 90 LEU A C 1
ATOM 697 O O . LEU A 1 90 ? -0.813 -15.867 -8.652 1.00 97.75 90 LEU A O 1
ATOM 701 N N . GLY A 1 91 ? 1.110 -16.551 -7.703 1.00 98.12 91 GLY A N 1
ATOM 702 C CA . GLY A 1 91 ? 1.541 -17.403 -8.817 1.00 98.12 91 GLY A CA 1
ATOM 703 C C . GLY A 1 91 ? 1.729 -16.643 -10.134 1.00 98.12 91 GLY A C 1
ATOM 704 O O . GLY A 1 91 ? 1.440 -17.172 -11.206 1.00 98.12 91 GLY A O 1
ATOM 705 N N . VAL A 1 92 ? 2.159 -15.380 -10.070 1.00 98.31 92 VAL A N 1
ATOM 706 C CA . VAL A 1 92 ? 2.313 -14.533 -11.261 1.00 98.31 92 VAL A CA 1
ATOM 707 C C . VAL A 1 92 ? 3.678 -14.812 -11.898 1.00 98.31 92 VAL A C 1
ATOM 709 O O . VAL A 1 92 ? 4.688 -14.742 -11.199 1.00 98.31 92 VAL A O 1
ATOM 712 N N . PRO A 1 93 ? 3.770 -15.115 -13.203 1.00 98.31 93 PRO A N 1
ATOM 713 C CA . PRO A 1 93 ? 5.061 -15.372 -13.830 1.00 98.31 93 PRO A CA 1
ATOM 714 C C . PRO A 1 93 ? 5.896 -14.089 -13.905 1.00 98.31 93 PRO A C 1
ATOM 716 O O . PRO A 1 93 ? 5.364 -13.003 -14.128 1.00 98.31 93 PRO A O 1
ATOM 719 N N . LEU A 1 94 ? 7.222 -14.213 -13.795 1.00 98.50 94 LEU A N 1
ATOM 720 C CA . LEU A 1 94 ? 8.147 -13.073 -13.883 1.00 98.50 94 LEU A CA 1
ATOM 721 C C . LEU A 1 94 ? 8.078 -12.324 -15.228 1.00 98.50 94 LEU A C 1
ATOM 723 O O . LEU A 1 94 ? 8.416 -11.144 -15.290 1.00 98.50 94 LEU A O 1
ATOM 727 N N . SER A 1 95 ? 7.600 -12.992 -16.282 1.00 98.56 95 SER A N 1
ATOM 728 C CA . SER A 1 95 ? 7.363 -12.414 -17.608 1.00 98.56 95 SER A CA 1
ATOM 729 C C . SER A 1 95 ? 6.104 -11.543 -17.693 1.00 98.56 95 SER A C 1
ATOM 731 O O . SER A 1 95 ? 5.939 -10.814 -18.672 1.00 98.56 95 SER A O 1
ATOM 733 N N . ALA A 1 96 ? 5.211 -11.589 -16.697 1.00 98.62 96 ALA A N 1
ATOM 734 C CA . ALA A 1 96 ? 4.044 -10.715 -16.655 1.00 98.62 96 ALA A CA 1
ATOM 735 C C . ALA A 1 96 ? 4.475 -9.247 -16.544 1.00 98.62 96 ALA A C 1
ATOM 737 O O . ALA A 1 96 ? 5.466 -8.929 -15.889 1.00 98.62 96 ALA A O 1
ATOM 738 N N . ARG A 1 97 ? 3.712 -8.340 -17.163 1.00 98.62 97 ARG A N 1
ATOM 739 C CA . ARG A 1 97 ? 3.956 -6.894 -17.072 1.00 98.62 97 ARG A CA 1
ATOM 740 C C . ARG A 1 97 ? 3.355 -6.298 -15.802 1.00 98.62 97 ARG A C 1
ATOM 742 O O . ARG A 1 97 ? 2.255 -6.688 -15.407 1.00 98.62 97 ARG A O 1
ATOM 749 N N . PHE A 1 98 ? 4.018 -5.300 -15.215 1.00 98.56 98 PHE A N 1
ATOM 750 C CA . PHE A 1 98 ? 3.572 -4.577 -14.011 1.00 98.56 98 PHE A CA 1
ATOM 751 C C . PHE A 1 98 ? 2.458 -3.548 -14.292 1.00 98.56 98 PHE A C 1
ATOM 753 O O . PHE A 1 98 ? 2.504 -2.384 -13.886 1.00 98.56 98 PHE A O 1
ATOM 760 N N . THR A 1 99 ? 1.438 -3.999 -15.018 1.00 98.38 99 THR A N 1
ATOM 761 C CA . THR A 1 99 ? 0.293 -3.200 -15.464 1.00 98.38 99 THR A CA 1
ATOM 762 C C . THR A 1 99 ? -0.512 -2.621 -14.293 1.00 98.38 99 THR A C 1
ATOM 764 O O . THR A 1 99 ? -0.467 -3.174 -13.190 1.00 98.38 99 THR A O 1
ATOM 767 N N . PRO A 1 100 ? -1.315 -1.563 -14.523 1.00 98.31 100 PRO A N 1
ATOM 768 C CA . PRO A 1 100 ? -2.241 -1.048 -13.516 1.00 98.31 100 PRO A CA 1
ATOM 769 C C . PRO A 1 100 ? -3.148 -2.120 -12.889 1.00 98.31 100 PRO A C 1
ATOM 771 O O . PRO A 1 100 ? -3.286 -2.163 -11.670 1.00 98.31 100 PRO A O 1
ATOM 774 N N . ASP A 1 101 ? -3.692 -3.040 -13.695 1.00 97.88 101 ASP A N 1
ATOM 775 C CA . ASP A 1 101 ? -4.515 -4.154 -13.199 1.00 97.88 101 ASP A CA 1
ATOM 776 C C . ASP A 1 101 ? -3.742 -5.056 -12.227 1.00 97.88 101 ASP A C 1
ATOM 778 O O . ASP A 1 101 ? -4.222 -5.372 -11.136 1.00 97.88 101 ASP A O 1
ATOM 782 N N . LEU A 1 102 ? -2.512 -5.433 -12.590 1.00 98.50 102 LEU A N 1
ATOM 783 C CA . LEU A 1 102 ? -1.682 -6.272 -11.735 1.00 98.50 102 LEU A CA 1
ATOM 784 C C . LEU A 1 102 ? -1.289 -5.550 -10.438 1.00 98.50 102 LEU A C 1
ATOM 786 O O . LEU A 1 102 ? -1.284 -6.167 -9.373 1.00 98.50 102 LEU A O 1
ATOM 790 N N . GLN A 1 103 ? -1.006 -4.247 -10.507 1.00 98.69 103 GLN A N 1
ATOM 791 C CA . GLN A 1 103 ? -0.753 -3.433 -9.319 1.00 98.69 103 GLN A CA 1
ATOM 792 C C . GLN A 1 103 ? -1.960 -3.425 -8.377 1.00 98.69 103 GLN A C 1
ATOM 794 O O . GLN A 1 103 ? -1.782 -3.639 -7.181 1.00 98.69 103 GLN A O 1
ATOM 799 N N . ASP A 1 104 ? -3.179 -3.241 -8.892 1.00 98.62 104 ASP A N 1
ATOM 800 C CA . ASP A 1 104 ? -4.408 -3.258 -8.084 1.00 98.62 104 ASP A CA 1
ATOM 801 C C . ASP A 1 104 ? -4.635 -4.630 -7.424 1.00 98.62 104 ASP A C 1
ATOM 803 O O . ASP A 1 104 ? -4.974 -4.711 -6.240 1.00 98.62 104 ASP A O 1
ATOM 807 N N . ARG A 1 105 ? -4.360 -5.727 -8.145 1.00 98.44 105 ARG A N 1
ATOM 808 C CA . ARG A 1 105 ? -4.404 -7.093 -7.591 1.00 98.44 105 ARG A CA 1
ATOM 809 C C . ARG A 1 105 ? -3.389 -7.293 -6.465 1.00 98.44 105 ARG A C 1
ATOM 811 O O . ARG A 1 105 ? -3.716 -7.915 -5.452 1.00 98.44 105 ARG A O 1
ATOM 818 N N . PHE A 1 106 ? -2.180 -6.754 -6.613 1.00 98.75 106 PHE A N 1
ATOM 819 C CA . PHE A 1 106 ? -1.170 -6.762 -5.558 1.00 98.75 106 PHE A CA 1
ATOM 820 C C . PHE A 1 106 ? -1.578 -5.910 -4.353 1.00 98.75 106 PHE A C 1
ATOM 822 O O . PHE A 1 106 ? -1.494 -6.394 -3.227 1.00 98.75 106 PHE A O 1
ATOM 829 N N . GLY A 1 107 ? -2.087 -4.694 -4.567 1.00 98.62 107 GLY A N 1
ATOM 830 C CA . GLY A 1 107 ? -2.615 -3.845 -3.497 1.00 98.62 107 GLY A CA 1
ATOM 831 C C . GLY A 1 107 ? -3.720 -4.549 -2.706 1.00 98.62 107 GLY A C 1
ATOM 832 O O . GLY A 1 107 ? -3.704 -4.568 -1.475 1.00 98.62 107 GLY A O 1
ATOM 833 N N . PHE A 1 108 ? -4.631 -5.235 -3.398 1.00 98.75 108 PHE A N 1
ATOM 834 C CA . PHE A 1 108 ? -5.677 -6.010 -2.739 1.00 98.75 108 PHE A CA 1
ATOM 835 C C . PHE A 1 108 ? -5.135 -7.222 -1.966 1.00 98.75 108 PHE A C 1
ATOM 837 O O . PHE A 1 108 ? -5.610 -7.520 -0.869 1.00 98.75 108 PHE A O 1
ATOM 844 N N . ALA A 1 109 ? -4.110 -7.907 -2.480 1.00 98.69 109 ALA A N 1
ATOM 845 C CA . ALA A 1 109 ? -3.426 -8.961 -1.731 1.00 98.69 109 ALA A CA 1
ATOM 846 C C . ALA A 1 109 ? -2.797 -8.432 -0.430 1.00 98.69 109 ALA A C 1
ATOM 848 O O . ALA A 1 109 ? -2.950 -9.060 0.618 1.00 98.69 109 ALA A O 1
ATOM 849 N N . LEU A 1 110 ? -2.198 -7.238 -0.450 1.00 98.75 110 LEU A N 1
ATOM 850 C CA . LEU A 1 110 ? -1.684 -6.587 0.760 1.00 98.75 110 LEU A CA 1
ATOM 851 C C . LEU A 1 110 ? -2.793 -6.275 1.775 1.00 98.75 110 LEU A C 1
ATOM 853 O O . LEU A 1 110 ? -2.639 -6.572 2.961 1.00 98.75 110 LEU A O 1
ATOM 857 N N . LEU A 1 111 ? -3.953 -5.780 1.329 1.00 98.75 111 LEU A N 1
ATOM 858 C CA . LEU A 1 111 ? -5.110 -5.606 2.218 1.00 98.75 111 LEU A CA 1
ATOM 859 C C . LEU A 1 111 ? -5.551 -6.934 2.852 1.00 98.75 111 LEU A C 1
ATOM 861 O O . LEU A 1 111 ? -5.807 -6.992 4.059 1.00 98.75 111 LEU A O 1
ATOM 865 N N . LYS A 1 112 ? -5.594 -8.024 2.074 1.00 98.62 112 LYS A N 1
ATOM 866 C CA . LYS A 1 112 ? -5.908 -9.367 2.593 1.00 98.62 112 LYS A CA 1
ATOM 867 C C . LYS A 1 112 ? -4.913 -9.816 3.661 1.00 98.62 112 LYS A C 1
ATOM 869 O O . LYS A 1 112 ? -5.358 -10.265 4.716 1.00 98.62 112 LYS A O 1
ATOM 874 N N . ARG A 1 113 ? -3.604 -9.603 3.466 1.00 98.38 113 ARG A N 1
ATOM 875 C CA . ARG A 1 113 ? -2.572 -9.885 4.488 1.00 98.38 113 ARG A CA 1
ATOM 876 C C . ARG A 1 113 ? -2.819 -9.140 5.799 1.00 98.38 113 ARG A C 1
ATOM 878 O O . ARG A 1 113 ? -2.512 -9.658 6.870 1.00 98.38 113 ARG A O 1
ATOM 885 N N . ARG A 1 114 ? -3.393 -7.935 5.735 1.00 98.62 114 ARG A N 1
ATOM 886 C CA . ARG A 1 114 ? -3.731 -7.123 6.916 1.00 98.62 114 ARG A CA 1
ATOM 887 C C . ARG A 1 114 ? -5.105 -7.416 7.510 1.00 98.62 114 ARG A C 1
ATOM 889 O O . ARG A 1 114 ? -5.452 -6.843 8.539 1.00 98.62 114 ARG A O 1
ATOM 896 N N . GLY A 1 115 ? -5.836 -8.383 6.960 1.00 98.50 115 GLY A N 1
ATOM 897 C CA . GLY A 1 115 ? -7.094 -8.870 7.522 1.00 98.50 115 GLY A CA 1
ATOM 898 C C . GLY A 1 115 ? -8.340 -8.302 6.855 1.00 98.50 115 GLY A C 1
ATOM 899 O O . GLY A 1 115 ? -9.396 -8.319 7.482 1.00 98.50 115 GLY A O 1
ATOM 900 N N . TRP A 1 116 ? -8.246 -7.843 5.600 1.00 98.44 116 TRP A N 1
ATOM 901 C CA . TRP A 1 116 ? -9.397 -7.352 4.831 1.00 98.44 116 TRP A CA 1
ATOM 902 C C . TRP A 1 116 ? -10.615 -8.274 4.920 1.00 98.44 116 TRP A C 1
ATOM 904 O O . TRP A 1 116 ? -11.706 -7.801 5.202 1.00 98.44 116 TRP A O 1
ATOM 914 N N . THR A 1 117 ? -10.438 -9.586 4.736 1.00 97.75 117 THR A N 1
ATOM 915 C CA . THR A 1 117 ? -11.554 -10.545 4.766 1.00 97.75 117 THR A CA 1
ATOM 916 C C . THR A 1 117 ? -12.291 -10.532 6.106 1.00 97.75 117 THR A C 1
ATOM 918 O O . THR A 1 117 ? -13.516 -10.558 6.133 1.00 97.75 117 THR A O 1
ATOM 921 N N . GLN A 1 118 ? -11.558 -10.451 7.221 1.00 98.25 118 GLN A N 1
ATOM 922 C CA . GLN A 1 118 ? -12.154 -10.388 8.559 1.00 98.25 118 GLN A CA 1
ATOM 923 C C . GLN A 1 118 ? -12.823 -9.033 8.798 1.00 98.25 118 GLN A C 1
ATOM 925 O O . GLN A 1 118 ? -13.921 -8.981 9.339 1.00 98.25 118 GLN A O 1
ATOM 930 N N . PHE A 1 119 ? -12.178 -7.944 8.377 1.00 98.31 119 PHE A N 1
ATOM 931 C CA . PHE A 1 119 ? -12.718 -6.591 8.493 1.00 98.31 119 PHE A CA 1
ATOM 932 C C . PHE A 1 119 ? -14.021 -6.432 7.704 1.00 98.31 119 PHE A C 1
ATOM 934 O O . PHE A 1 119 ? -15.022 -5.993 8.260 1.00 98.31 119 PHE A O 1
ATOM 941 N N . ALA A 1 120 ? -14.035 -6.875 6.446 1.00 96.88 120 ALA A N 1
ATOM 942 C CA . ALA A 1 120 ? -15.201 -6.795 5.578 1.00 96.88 120 ALA A CA 1
ATOM 943 C C . ALA A 1 120 ? -16.380 -7.652 6.069 1.00 96.88 120 ALA A C 1
ATOM 945 O O . ALA A 1 120 ? -17.527 -7.336 5.781 1.00 96.88 120 ALA A O 1
ATOM 946 N N . ALA A 1 121 ? -16.103 -8.707 6.840 1.00 96.12 121 ALA A N 1
ATOM 947 C CA . ALA A 1 121 ? -17.109 -9.542 7.489 1.00 96.12 121 ALA A CA 1
ATOM 948 C C . ALA A 1 121 ? -17.501 -9.052 8.902 1.00 96.12 121 ALA A C 1
ATOM 950 O O . ALA A 1 121 ? -18.113 -9.805 9.655 1.00 96.12 121 ALA A O 1
ATOM 951 N N . ASN A 1 122 ? -17.121 -7.829 9.297 1.00 94.56 122 ASN A N 1
ATOM 952 C CA . ASN A 1 122 ? -17.307 -7.269 10.646 1.00 94.56 122 ASN A CA 1
ATOM 953 C C . ASN A 1 122 ? -16.655 -8.086 11.787 1.00 94.56 122 ASN A C 1
ATOM 955 O O . ASN A 1 122 ? -16.955 -7.878 12.960 1.00 94.56 122 ASN A O 1
ATOM 959 N N . GLY A 1 123 ? -15.733 -8.998 11.468 1.00 96.44 123 GLY A N 1
ATOM 960 C CA . GLY A 1 123 ? -15.020 -9.850 12.425 1.00 96.44 123 GLY A CA 1
ATOM 961 C C . GLY A 1 123 ? -13.688 -9.278 12.926 1.00 96.44 123 GLY A C 1
ATOM 962 O O . GLY A 1 123 ? -13.065 -9.865 13.807 1.00 96.44 123 GLY A O 1
ATOM 963 N N . LEU A 1 124 ? -13.227 -8.150 12.376 1.00 98.06 124 LEU A N 1
ATOM 964 C CA . LEU A 1 124 ? -12.037 -7.430 12.837 1.00 98.06 124 LEU A CA 1
ATOM 965 C C . LEU A 1 124 ? -12.406 -5.968 13.127 1.00 98.06 124 LEU A C 1
ATOM 967 O O . LEU A 1 124 ? -12.813 -5.266 12.201 1.00 98.06 124 LEU A O 1
ATOM 971 N N . PRO A 1 125 ? -12.247 -5.478 14.372 1.00 98.06 125 PRO A N 1
ATOM 972 C CA . PRO A 1 125 ? -12.592 -4.102 14.708 1.00 98.06 125 PRO A CA 1
ATOM 973 C C . PRO A 1 125 ? -11.822 -3.086 13.860 1.00 98.06 125 PRO A C 1
ATOM 975 O O . PRO A 1 125 ? -10.617 -3.235 13.649 1.00 98.06 125 PRO A O 1
ATOM 978 N N . LEU A 1 126 ? -12.498 -2.008 13.454 1.00 98.12 126 LEU A N 1
ATOM 979 C CA . LEU A 1 126 ? -11.958 -0.948 12.593 1.00 98.12 126 LEU A CA 1
ATOM 980 C C . LEU A 1 126 ? -10.579 -0.458 13.041 1.00 98.12 126 LEU A C 1
ATOM 982 O O . LEU A 1 126 ? -9.646 -0.398 12.243 1.00 98.12 126 LEU A O 1
ATOM 986 N N . ARG A 1 127 ? -10.434 -0.159 14.336 1.00 97.94 127 ARG A N 1
ATOM 987 C CA . ARG A 1 127 ? -9.168 0.309 14.908 1.00 97.94 127 ARG A CA 1
ATOM 988 C C . ARG A 1 127 ? -8.043 -0.711 14.736 1.00 97.94 127 ARG A C 1
ATOM 990 O O . ARG A 1 127 ? -6.956 -0.346 14.307 1.00 97.94 127 ARG A O 1
ATOM 997 N N . GLN A 1 128 ? -8.326 -1.986 15.005 1.00 98.62 128 GLN A N 1
ATOM 998 C CA . GLN A 1 128 ? -7.346 -3.060 14.843 1.00 98.62 128 GLN A CA 1
ATOM 999 C C . GLN A 1 128 ? -6.970 -3.260 13.374 1.00 98.62 128 GLN A C 1
ATOM 1001 O O . GLN A 1 128 ? -5.801 -3.493 13.075 1.00 98.62 128 GLN A O 1
ATOM 1006 N N . PHE A 1 129 ? -7.931 -3.158 12.452 1.00 98.75 129 PHE A N 1
ATOM 1007 C CA . PHE A 1 129 ? -7.633 -3.212 11.024 1.00 98.75 129 PHE A CA 1
ATOM 1008 C C . PHE A 1 129 ? -6.744 -2.036 10.601 1.00 98.75 129 PHE A C 1
ATOM 1010 O O . PHE A 1 129 ? -5.694 -2.263 10.007 1.00 98.75 129 PHE A O 1
ATOM 1017 N N . GLY A 1 130 ? -7.081 -0.805 10.994 1.00 98.69 130 GLY A N 1
ATOM 1018 C CA . GLY A 1 130 ? -6.256 0.372 10.713 1.00 98.69 130 GLY A CA 1
ATOM 1019 C C . GLY A 1 130 ? -4.840 0.287 11.294 1.00 98.69 130 GLY A C 1
ATOM 1020 O O . GLY A 1 130 ? -3.882 0.621 10.604 1.00 98.69 130 GLY A O 1
ATOM 1021 N N . ASP A 1 131 ? -4.671 -0.250 12.505 1.00 98.75 131 ASP A N 1
ATOM 1022 C CA . ASP A 1 131 ? -3.342 -0.502 13.083 1.00 98.75 131 ASP A CA 1
ATOM 1023 C C . ASP A 1 131 ? -2.550 -1.580 12.321 1.00 98.75 131 ASP A C 1
ATOM 1025 O O . ASP A 1 131 ? -1.318 -1.539 12.282 1.00 98.75 131 ASP A O 1
ATOM 1029 N N . ARG A 1 132 ? -3.225 -2.549 11.685 1.00 98.75 132 ARG A N 1
ATOM 1030 C CA . ARG A 1 132 ? -2.574 -3.513 10.782 1.00 98.75 132 ARG A CA 1
ATOM 1031 C C . ARG A 1 132 ? -2.186 -2.863 9.453 1.00 98.75 132 ARG A C 1
ATOM 1033 O O . ARG A 1 132 ? -1.115 -3.186 8.946 1.00 98.75 132 ARG A O 1
ATOM 1040 N N . LEU A 1 133 ? -2.996 -1.944 8.918 1.00 98.75 133 LEU A N 1
ATOM 1041 C CA . LEU A 1 133 ? -2.667 -1.177 7.706 1.00 98.75 133 LEU A CA 1
ATOM 1042 C C . LEU A 1 133 ? -1.422 -0.299 7.902 1.00 98.75 133 LEU A C 1
ATOM 1044 O O . LEU A 1 133 ? -0.566 -0.266 7.020 1.00 98.75 133 LEU A O 1
ATOM 1048 N N . ALA A 1 134 ? -1.262 0.321 9.077 1.00 98.69 134 ALA A N 1
ATOM 1049 C CA . ALA A 1 134 ? -0.084 1.131 9.419 1.00 98.69 134 ALA A CA 1
ATOM 1050 C C . ALA A 1 134 ? 1.248 0.355 9.327 1.00 98.69 134 ALA A C 1
ATOM 1052 O O . ALA A 1 134 ? 2.312 0.948 9.171 1.00 98.69 134 ALA A O 1
ATOM 1053 N N . ARG A 1 135 ? 1.202 -0.982 9.418 1.00 98.25 135 ARG A N 1
ATOM 1054 C CA . ARG A 1 135 ? 2.368 -1.880 9.297 1.00 98.25 135 ARG A CA 1
ATOM 1055 C C . ARG A 1 135 ? 2.670 -2.299 7.858 1.00 98.25 135 ARG A C 1
ATOM 1057 O O . ARG A 1 135 ? 3.557 -3.125 7.650 1.00 98.25 135 ARG A O 1
ATOM 1064 N N . GLU A 1 136 ? 1.876 -1.840 6.898 1.00 98.12 136 GLU A N 1
ATOM 1065 C CA . GLU A 1 136 ? 2.072 -2.066 5.464 1.00 98.12 136 GLU A CA 1
ATOM 1066 C C . GLU A 1 136 ? 2.431 -0.758 4.757 1.00 98.12 136 GLU A C 1
ATOM 1068 O O . GLU A 1 136 ? 3.396 -0.720 4.001 1.00 98.12 136 GLU A O 1
ATOM 1073 N N . TRP A 1 137 ? 1.701 0.319 5.061 1.00 98.44 137 TRP A N 1
ATOM 1074 C CA . TRP A 1 137 ? 1.902 1.639 4.469 1.00 98.44 137 TRP A CA 1
ATOM 1075 C C . TRP A 1 137 ? 2.322 2.641 5.534 1.00 98.44 137 TRP A C 1
ATOM 1077 O O . TRP A 1 137 ? 1.550 2.970 6.433 1.00 98.44 137 TRP A O 1
ATOM 1087 N N . ALA A 1 138 ? 3.544 3.157 5.420 1.00 97.06 138 ALA A N 1
ATOM 1088 C CA . ALA A 1 138 ? 4.096 4.098 6.389 1.00 97.06 138 ALA A CA 1
ATOM 1089 C C . ALA A 1 138 ? 3.341 5.436 6.436 1.00 97.06 138 ALA A C 1
ATOM 1091 O O . ALA A 1 138 ? 3.343 6.094 7.480 1.00 97.06 138 ALA A O 1
ATOM 1092 N N . SER A 1 139 ? 2.683 5.808 5.332 1.00 97.81 139 SER A N 1
ATOM 1093 C CA . SER A 1 139 ? 1.835 6.996 5.235 1.00 97.81 139 SER A CA 1
ATOM 1094 C C . SER A 1 139 ? 0.513 6.869 6.002 1.00 97.81 139 SER A C 1
ATOM 1096 O O . SER A 1 139 ? -0.137 7.884 6.268 1.00 97.81 139 SER A O 1
ATOM 1098 N N . TRP A 1 140 ? 0.115 5.647 6.375 1.00 98.69 140 TRP A N 1
ATOM 1099 C CA . TRP A 1 140 ? -1.082 5.380 7.160 1.00 98.69 140 TRP A CA 1
ATOM 1100 C C . TRP A 1 140 ? -0.777 5.477 8.669 1.00 98.69 140 TRP A C 1
ATOM 1102 O O . TRP A 1 140 ? 0.192 4.876 9.143 1.00 98.69 140 TRP A O 1
ATOM 1112 N N . PRO A 1 141 ? -1.592 6.201 9.459 1.00 98.75 141 PRO A N 1
ATOM 1113 C CA . PRO A 1 141 ? -1.332 6.406 10.878 1.00 98.75 141 PRO A CA 1
ATOM 1114 C C . PRO A 1 141 ? -1.680 5.176 11.717 1.00 98.75 141 PRO A C 1
ATOM 1116 O O . PRO A 1 141 ? -2.678 4.496 11.467 1.00 98.75 141 PRO A O 1
ATOM 1119 N N . VAL A 1 142 ? -0.949 4.971 12.813 1.00 98.81 142 VAL A N 1
ATOM 1120 C CA . VAL A 1 142 ? -1.460 4.151 13.915 1.00 98.81 142 VAL A CA 1
ATOM 1121 C C . VAL A 1 142 ? -2.676 4.828 14.545 1.00 98.81 142 VAL A C 1
ATOM 1123 O O . VAL A 1 142 ? -2.742 6.054 14.686 1.00 98.81 142 VAL A O 1
ATOM 1126 N N . LEU A 1 143 ? -3.659 4.034 14.944 1.00 98.69 143 LEU A N 1
ATOM 1127 C CA . LEU A 1 143 ? -4.926 4.512 15.482 1.00 98.69 143 LEU A CA 1
ATOM 1128 C C . LEU A 1 143 ? -4.955 4.488 17.012 1.00 98.69 143 LEU A C 1
ATOM 1130 O O . LEU A 1 143 ? -5.790 5.165 17.610 1.00 98.69 143 LEU A O 1
ATOM 1134 N N . ALA A 1 144 ? -4.018 3.799 17.662 1.00 97.94 144 ALA A N 1
ATOM 1135 C CA . ALA A 1 144 ? -3.818 3.816 19.110 1.00 97.94 144 ALA A CA 1
ATOM 1136 C C . ALA A 1 144 ? -2.326 3.872 19.487 1.00 97.94 144 ALA A C 1
ATOM 1138 O O . ALA A 1 144 ? -1.484 3.468 18.678 1.00 97.94 144 ALA A O 1
ATOM 1139 N N . PRO A 1 145 ? -1.992 4.335 20.711 1.00 98.38 145 PRO A N 1
ATOM 1140 C CA . PRO A 1 145 ? -0.647 4.189 21.251 1.00 98.38 145 PRO A CA 1
ATOM 1141 C C . PRO A 1 145 ? -0.212 2.720 21.270 1.00 98.38 145 PRO A C 1
ATOM 1143 O O . PRO A 1 145 ? -0.949 1.864 21.760 1.00 98.38 145 PRO A O 1
ATOM 1146 N N . GLN A 1 146 ? 0.969 2.425 20.729 1.00 98.38 146 GLN A N 1
ATOM 1147 C CA . GLN A 1 146 ? 1.517 1.067 20.669 1.00 98.38 146 GLN A CA 1
ATOM 1148 C C . GLN A 1 146 ? 3.035 1.079 20.447 1.00 98.38 146 GLN A C 1
ATOM 1150 O O . GLN A 1 146 ? 3.622 2.115 20.129 1.00 98.38 146 GLN A O 1
ATOM 1155 N N . GLN A 1 147 ? 3.658 -0.096 20.535 1.00 98.38 147 GLN A N 1
ATOM 1156 C CA . GLN A 1 147 ? 5.035 -0.288 20.085 1.00 98.38 147 GLN A CA 1
ATOM 1157 C C . GLN A 1 147 ? 5.099 -0.224 18.555 1.00 98.38 147 GLN A C 1
ATOM 1159 O O . GLN A 1 147 ? 4.574 -1.101 17.861 1.00 98.38 147 GLN A O 1
ATOM 1164 N N . GLY A 1 148 ? 5.745 0.823 18.040 1.00 98.19 148 GLY A N 1
ATOM 1165 C CA . GLY A 1 148 ? 6.120 0.961 16.636 1.00 98.19 148 GLY A CA 1
ATOM 1166 C C . GLY A 1 148 ? 7.389 0.174 16.311 1.00 98.19 148 GLY A C 1
ATOM 1167 O O . GLY A 1 148 ? 7.965 -0.493 17.173 1.00 98.19 148 GLY A O 1
ATOM 1168 N N . ALA A 1 149 ? 7.859 0.263 15.069 1.00 97.94 149 ALA A N 1
ATOM 1169 C CA . ALA A 1 149 ? 9.056 -0.453 14.624 1.00 97.94 149 ALA A CA 1
ATOM 1170 C C . ALA A 1 149 ? 10.341 -0.003 15.348 1.00 97.94 149 ALA A C 1
ATOM 1172 O O . ALA A 1 149 ? 11.248 -0.809 15.538 1.00 97.94 149 ALA A O 1
ATOM 1173 N N . HIS A 1 150 ? 10.412 1.266 15.767 1.00 97.88 150 HIS A N 1
ATOM 1174 C CA . HIS A 1 150 ? 11.629 1.861 16.342 1.00 97.88 150 HIS A CA 1
ATOM 1175 C C . HIS A 1 150 ? 11.445 2.392 17.765 1.00 97.88 150 HIS A C 1
ATOM 1177 O O . HIS A 1 150 ? 12.389 2.404 18.550 1.00 97.88 150 HIS A O 1
ATOM 1183 N N . ARG A 1 151 ? 10.235 2.833 18.113 1.00 97.94 151 ARG A N 1
ATOM 1184 C CA . ARG A 1 151 ? 9.899 3.381 19.431 1.00 97.94 151 ARG A CA 1
ATOM 1185 C C . ARG A 1 151 ? 8.416 3.206 19.729 1.00 97.94 151 ARG A C 1
ATOM 1187 O O . ARG A 1 151 ? 7.645 2.802 18.861 1.00 97.94 151 ARG A O 1
ATOM 1194 N N . GLN A 1 152 ? 8.015 3.571 20.941 1.00 98.50 152 GLN A N 1
ATOM 1195 C CA . GLN A 1 152 ? 6.608 3.804 21.245 1.00 98.50 152 GLN A CA 1
ATOM 1196 C C . GLN A 1 152 ? 6.074 4.925 20.346 1.00 98.50 152 GLN A C 1
ATOM 1198 O O . GLN A 1 152 ? 6.698 5.986 20.220 1.00 98.50 152 GLN A O 1
ATOM 1203 N N . VAL A 1 153 ? 4.934 4.668 19.716 1.00 98.62 153 VAL A N 1
ATOM 1204 C CA . VAL A 1 153 ? 4.249 5.599 18.819 1.00 98.62 153 VAL A CA 1
ATOM 1205 C C . VAL A 1 153 ? 2.867 5.920 19.364 1.00 98.62 153 VAL A C 1
ATOM 1207 O O . VAL A 1 153 ? 2.211 5.072 19.969 1.00 98.62 153 VAL A O 1
ATOM 1210 N N . GLN A 1 154 ? 2.437 7.158 19.167 1.00 98.56 154 GLN A N 1
ATOM 1211 C CA . GLN A 1 154 ? 1.142 7.681 19.576 1.00 98.56 154 GLN A CA 1
ATOM 1212 C C . GLN A 1 154 ? 0.156 7.655 18.410 1.00 98.56 154 GLN A C 1
ATOM 1214 O O . GLN A 1 154 ? 0.541 7.646 17.240 1.00 98.56 154 GLN A O 1
ATOM 1219 N N . ARG A 1 155 ? -1.144 7.691 18.725 1.00 98.50 155 ARG A N 1
ATOM 1220 C CA . ARG A 1 155 ? -2.206 7.800 17.714 1.00 98.50 155 ARG A CA 1
ATOM 1221 C C . ARG A 1 155 ? -1.916 8.956 16.746 1.00 98.50 155 ARG A C 1
ATOM 1223 O O . ARG A 1 155 ? -1.752 10.094 17.175 1.00 98.50 155 ARG A O 1
ATOM 1230 N N . GLY A 1 156 ? -1.952 8.669 15.447 1.00 98.56 156 GLY A N 1
ATOM 1231 C CA . GLY A 1 156 ? -1.677 9.631 14.377 1.00 98.56 156 GLY A CA 1
ATOM 1232 C C . GLY A 1 156 ? -0.245 9.597 13.843 1.00 98.56 156 GLY A C 1
ATOM 1233 O O . GLY A 1 156 ? -0.011 10.138 12.765 1.00 98.56 156 GLY A O 1
ATOM 1234 N N . GLU A 1 157 ? 0.693 8.955 14.540 1.00 98.62 157 GLU A N 1
ATOM 1235 C CA . GLU A 1 157 ? 2.060 8.767 14.048 1.00 98.62 157 GLU A CA 1
ATOM 1236 C C . GLU A 1 157 ? 2.151 7.600 13.049 1.00 98.62 157 GLU A C 1
ATOM 1238 O O . GLU A 1 157 ? 1.269 6.744 12.983 1.00 98.62 157 GLU A O 1
ATOM 1243 N N . SER A 1 158 ? 3.232 7.543 12.268 1.00 98.56 158 SER A N 1
ATOM 1244 C CA . SER A 1 158 ? 3.546 6.346 11.476 1.00 98.56 158 SER A CA 1
ATOM 1245 C C . SER A 1 158 ? 3.960 5.198 12.395 1.00 98.56 158 SER A C 1
ATOM 1247 O O . SER A 1 158 ? 4.645 5.424 13.394 1.00 98.56 158 SER A O 1
ATOM 1249 N N . TYR A 1 159 ? 3.656 3.954 12.017 1.00 98.75 159 TYR A N 1
ATOM 1250 C CA . TYR A 1 159 ? 4.208 2.773 12.692 1.00 98.75 159 TYR A CA 1
ATOM 1251 C C . TYR A 1 159 ? 5.748 2.750 12.673 1.00 98.75 159 TYR A C 1
ATOM 1253 O O . TYR A 1 159 ? 6.379 2.204 13.579 1.00 98.75 159 TYR A O 1
ATOM 1261 N N . TYR A 1 160 ? 6.351 3.376 11.659 1.00 98.00 160 TYR A N 1
ATOM 1262 C CA . TYR A 1 160 ? 7.799 3.462 11.457 1.00 98.00 160 TYR A CA 1
ATOM 1263 C C . TYR A 1 160 ? 8.416 4.754 12.009 1.00 98.00 160 TYR A C 1
ATOM 1265 O O . TYR A 1 160 ? 9.592 5.023 11.776 1.00 98.00 160 TYR A O 1
ATOM 1273 N N . ALA A 1 161 ? 7.656 5.565 12.755 1.00 97.75 161 ALA A N 1
ATOM 1274 C CA . ALA A 1 161 ? 8.188 6.799 13.318 1.00 97.75 161 ALA A CA 1
ATOM 1275 C C . ALA A 1 161 ? 9.427 6.515 14.191 1.00 97.75 161 ALA A C 1
ATOM 1277 O O . ALA A 1 161 ? 9.418 5.626 15.043 1.00 97.75 161 ALA A O 1
ATOM 1278 N N . GLY A 1 162 ? 10.488 7.297 13.976 1.00 95.50 162 GLY A N 1
ATOM 1279 C CA . GLY A 1 162 ? 11.794 7.119 14.623 1.00 95.50 162 GLY A CA 1
ATOM 1280 C C . GLY A 1 162 ? 12.935 6.718 13.682 1.00 95.50 162 GLY A C 1
ATOM 1281 O O . GLY A 1 162 ? 14.085 6.805 14.094 1.00 95.50 162 GLY A O 1
ATOM 1282 N N . ASP A 1 163 ? 12.655 6.355 12.428 1.00 93.38 163 ASP A N 1
ATOM 1283 C CA . ASP A 1 163 ? 13.689 6.072 11.416 1.00 93.38 163 ASP A CA 1
ATOM 1284 C C . ASP A 1 163 ? 14.227 7.316 10.679 1.00 93.38 163 ASP A C 1
ATOM 1286 O O . ASP A 1 163 ? 15.163 7.218 9.886 1.00 93.38 163 ASP A O 1
ATOM 1290 N N . GLY A 1 164 ? 13.633 8.488 10.928 1.00 92.31 164 GLY A N 1
ATOM 1291 C CA . GLY A 1 164 ? 14.000 9.761 10.300 1.00 92.31 164 GLY A CA 1
ATOM 1292 C C . GLY A 1 164 ? 13.522 9.937 8.853 1.00 92.31 164 GLY A C 1
ATOM 1293 O O . GLY A 1 164 ? 13.855 10.948 8.239 1.00 92.31 164 GLY A O 1
ATOM 1294 N N . ILE A 1 165 ? 12.757 8.989 8.304 1.00 90.50 165 ILE A N 1
ATOM 1295 C CA . ILE A 1 165 ? 12.324 8.978 6.897 1.00 90.50 165 ILE A CA 1
ATOM 1296 C C . ILE A 1 165 ? 10.801 8.883 6.795 1.00 90.50 165 ILE A C 1
ATOM 1298 O O . ILE A 1 165 ? 10.190 9.599 6.002 1.00 90.50 165 ILE A O 1
ATOM 1302 N N . ASN A 1 166 ? 10.183 8.004 7.580 1.00 94.50 166 ASN A N 1
ATOM 1303 C CA . ASN A 1 166 ? 8.776 7.668 7.455 1.00 94.50 166 ASN A CA 1
ATOM 1304 C C . ASN A 1 166 ? 7.889 8.512 8.377 1.00 94.50 166 ASN A C 1
ATOM 1306 O O . ASN A 1 166 ? 8.151 8.685 9.569 1.00 94.50 166 ASN A O 1
ATOM 1310 N N . ALA A 1 167 ? 6.782 8.996 7.815 1.00 96.06 167 ALA A N 1
ATOM 1311 C CA . ALA A 1 167 ? 5.780 9.794 8.507 1.00 96.06 167 ALA A CA 1
ATOM 1312 C C . ALA A 1 167 ? 4.376 9.452 7.996 1.00 96.06 167 ALA A C 1
ATOM 1314 O O . ALA A 1 167 ? 4.200 9.111 6.826 1.00 96.06 167 ALA A O 1
ATOM 1315 N N . SER A 1 168 ? 3.376 9.584 8.871 1.00 97.12 168 SER A N 1
ATOM 1316 C CA . SER A 1 168 ? 1.976 9.516 8.453 1.00 97.12 168 SER A CA 1
ATOM 1317 C C . SER A 1 168 ? 1.641 10.749 7.618 1.00 97.12 168 SER A C 1
ATOM 1319 O O . SER A 1 168 ? 2.002 11.868 7.987 1.00 97.12 168 SER A O 1
ATOM 1321 N N . LEU A 1 169 ? 0.916 10.553 6.520 1.00 97.88 169 LEU A N 1
ATOM 1322 C CA . LEU A 1 169 ? 0.492 11.622 5.611 1.00 97.88 169 LEU A CA 1
ATOM 1323 C C . LEU A 1 169 ? -1.003 11.939 5.744 1.00 97.88 169 LEU A C 1
ATOM 1325 O O . LEU A 1 169 ? -1.549 12.736 4.983 1.00 97.88 169 LEU A O 1
ATOM 1329 N N . THR A 1 170 ? -1.676 11.341 6.730 1.00 98.31 170 THR A N 1
ATOM 1330 C CA . THR A 1 170 ? -3.066 11.649 7.071 1.00 98.31 170 THR A CA 1
ATOM 1331 C C . THR A 1 170 ? -3.303 11.647 8.579 1.00 98.31 170 THR A C 1
ATOM 1333 O O . THR A 1 170 ? -2.544 11.075 9.365 1.00 98.31 170 THR A O 1
ATOM 1336 N N . ARG A 1 171 ? -4.382 12.304 9.013 1.00 98.50 171 ARG A N 1
ATOM 1337 C CA . ARG A 1 171 ? -4.798 12.298 10.421 1.00 98.50 171 ARG A CA 1
ATOM 1338 C C . ARG A 1 171 ? -5.471 10.968 10.750 1.00 98.50 171 ARG A C 1
ATOM 1340 O O . ARG A 1 171 ? -6.253 10.460 9.951 1.00 98.50 171 ARG A O 1
ATOM 1347 N N . ALA A 1 172 ? -5.275 10.469 11.971 1.00 98.62 172 ALA A N 1
ATOM 1348 C CA . ALA A 1 172 ? -5.952 9.256 12.444 1.00 98.62 172 ALA A CA 1
ATOM 1349 C C . ALA A 1 172 ? -7.485 9.340 12.319 1.00 98.62 172 ALA A C 1
ATOM 1351 O O . ALA A 1 172 ? -8.109 8.370 11.915 1.00 98.62 172 ALA A O 1
ATOM 1352 N N . ALA A 1 173 ? -8.083 10.511 12.573 1.00 98.62 173 ALA A N 1
ATOM 1353 C CA . ALA A 1 173 ? -9.526 10.707 12.403 1.00 98.62 173 ALA A CA 1
ATOM 1354 C C . ALA A 1 173 ? -9.979 10.559 10.937 1.00 98.62 173 ALA A C 1
ATOM 1356 O O . ALA A 1 173 ? -11.028 9.986 10.672 1.00 98.62 173 ALA A O 1
ATOM 1357 N N . THR A 1 174 ? -9.179 11.037 9.979 1.00 98.75 174 THR A N 1
ATOM 1358 C CA . THR A 1 174 ? -9.466 10.885 8.544 1.00 98.75 174 THR A CA 1
ATOM 1359 C C . THR A 1 174 ? -9.319 9.428 8.105 1.00 98.75 174 THR A C 1
ATOM 1361 O O . THR A 1 174 ? -10.141 8.935 7.342 1.00 98.75 174 THR A O 1
ATOM 1364 N N . ALA A 1 175 ? -8.308 8.725 8.619 1.00 98.69 175 ALA A N 1
ATOM 1365 C CA . ALA A 1 175 ? -8.133 7.294 8.387 1.00 98.69 175 ALA A CA 1
ATOM 1366 C C . ALA A 1 175 ? -9.304 6.468 8.962 1.00 98.69 175 ALA A C 1
ATOM 1368 O O . ALA A 1 175 ? -9.832 5.592 8.283 1.00 98.69 175 ALA A O 1
ATOM 1369 N N . GLU A 1 176 ? -9.758 6.777 10.181 1.00 98.81 176 GLU A N 1
ATOM 1370 C CA . GLU A 1 176 ? -10.930 6.140 10.796 1.00 98.81 176 GLU A CA 1
ATOM 1371 C C . GLU A 1 176 ? -12.215 6.414 10.005 1.00 98.81 176 GLU A C 1
ATOM 1373 O O . GLU A 1 176 ? -12.984 5.484 9.768 1.00 98.81 176 GLU A O 1
ATOM 1378 N N . ALA A 1 177 ? -12.422 7.656 9.554 1.00 98.69 177 ALA A N 1
ATOM 1379 C CA . ALA A 1 177 ? -13.564 8.021 8.719 1.00 98.69 177 ALA A CA 1
ATOM 1380 C C . ALA A 1 177 ? -13.574 7.240 7.396 1.00 98.69 177 ALA A C 1
ATOM 1382 O O . ALA A 1 177 ? -14.599 6.668 7.043 1.00 98.69 177 ALA A O 1
ATOM 1383 N N . MET A 1 178 ? -12.423 7.121 6.723 1.00 98.69 178 MET A N 1
ATOM 1384 C CA . MET A 1 178 ? -12.294 6.316 5.504 1.00 98.69 178 MET A CA 1
ATOM 1385 C C . MET A 1 178 ? -12.644 4.842 5.753 1.00 98.69 178 MET A C 1
ATOM 1387 O O . MET A 1 178 ? -13.387 4.240 4.986 1.00 98.69 178 MET A O 1
ATOM 1391 N N . LEU A 1 179 ? -12.179 4.243 6.854 1.00 98.62 179 LEU A N 1
ATOM 1392 C CA . LEU A 1 179 ? -12.561 2.865 7.181 1.00 98.62 179 LEU A CA 1
ATOM 1393 C C . LEU A 1 179 ? -14.062 2.722 7.485 1.00 98.62 179 LEU A C 1
ATOM 1395 O O . LEU A 1 179 ? -14.656 1.703 7.137 1.00 98.62 179 LEU A O 1
ATOM 1399 N N . ALA A 1 180 ? -14.686 3.725 8.107 1.00 98.19 180 ALA A N 1
ATOM 1400 C CA . ALA A 1 180 ? -16.129 3.735 8.333 1.00 98.19 180 ALA A CA 1
ATOM 1401 C C . ALA A 1 180 ? -16.915 3.864 7.014 1.00 98.19 180 ALA A C 1
ATOM 1403 O O . ALA A 1 180 ? -17.899 3.154 6.818 1.00 98.19 180 ALA A O 1
ATOM 1404 N N . GLU A 1 181 ? -16.458 4.704 6.082 1.00 98.06 181 GLU A N 1
ATOM 1405 C CA . GLU A 1 181 ? -17.022 4.812 4.729 1.00 98.06 181 GLU A CA 1
ATOM 1406 C C . GLU A 1 181 ? -16.926 3.488 3.969 1.00 98.06 181 GLU A C 1
ATOM 1408 O O . GLU A 1 181 ? -17.904 3.058 3.359 1.00 98.06 181 GLU A O 1
ATOM 1413 N N . VAL A 1 182 ? -15.795 2.789 4.079 1.00 97.94 182 VAL A N 1
AT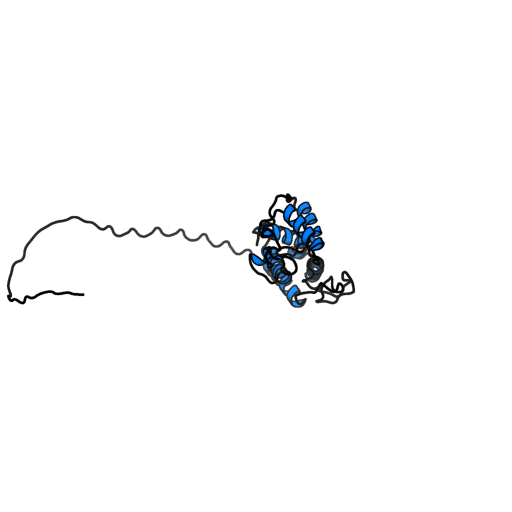OM 1414 C CA . VAL A 1 182 ? -15.623 1.456 3.492 1.00 97.94 182 VAL A CA 1
ATOM 1415 C C . VAL A 1 182 ? -16.622 0.456 4.079 1.00 97.94 182 VAL A C 1
ATOM 1417 O O . VAL A 1 182 ? -17.229 -0.295 3.322 1.00 97.94 182 VAL A O 1
ATOM 1420 N N . LEU A 1 183 ? -16.850 0.445 5.397 1.00 95.94 183 LEU A N 1
ATOM 1421 C CA . LEU A 1 183 ? -17.879 -0.418 5.998 1.00 95.94 183 LEU A CA 1
ATOM 1422 C C . LEU A 1 183 ? -19.285 -0.063 5.500 1.00 95.94 183 LEU A C 1
ATOM 1424 O O . LEU A 1 183 ? -20.082 -0.958 5.225 1.00 95.94 183 LEU A O 1
ATOM 1428 N N . ASN A 1 184 ? -19.592 1.224 5.338 1.00 95.06 184 ASN A N 1
ATOM 1429 C CA . ASN A 1 184 ? -20.870 1.658 4.773 1.00 95.06 184 ASN A CA 1
ATOM 1430 C C . ASN A 1 184 ? -21.031 1.207 3.314 1.00 95.06 184 ASN A C 1
ATOM 1432 O O . ASN A 1 184 ? -22.119 0.791 2.925 1.00 95.06 184 ASN A O 1
ATOM 1436 N N . GLU A 1 185 ? -19.960 1.253 2.518 1.00 94.12 185 GLU A N 1
ATOM 1437 C CA . GLU A 1 185 ? -19.945 0.742 1.143 1.00 94.12 185 GLU A CA 1
ATOM 1438 C C . GLU A 1 185 ? -20.197 -0.769 1.105 1.00 94.12 185 GLU A C 1
ATOM 1440 O O . GLU A 1 185 ? -21.013 -1.238 0.318 1.00 94.12 185 GLU A O 1
ATOM 1445 N N . LEU A 1 186 ? -19.544 -1.531 1.985 1.00 92.19 186 LEU A N 1
ATOM 1446 C CA . LEU A 1 186 ? -19.703 -2.986 2.061 1.00 92.19 186 LEU A CA 1
ATOM 1447 C C . LEU A 1 186 ? -21.111 -3.415 2.493 1.00 92.19 186 LEU A C 1
ATOM 1449 O O . LEU A 1 186 ? -21.582 -4.469 2.073 1.00 92.19 186 LEU A O 1
ATOM 1453 N N . ASN A 1 187 ? -21.780 -2.599 3.309 1.00 89.19 187 ASN A N 1
ATOM 1454 C CA . ASN A 1 187 ? -23.150 -2.836 3.760 1.00 89.19 187 ASN A CA 1
ATOM 1455 C C . ASN A 1 187 ? -24.206 -2.214 2.834 1.00 89.19 187 ASN A C 1
ATOM 1457 O O . ASN A 1 187 ? -25.404 -2.335 3.107 1.00 89.19 187 ASN A O 1
ATOM 1461 N N . ARG A 1 188 ? -23.802 -1.526 1.756 1.00 87.06 188 ARG A N 1
ATOM 1462 C CA . ARG A 1 188 ? -24.757 -0.933 0.823 1.00 87.06 188 ARG A CA 1
ATOM 1463 C C . ARG A 1 188 ? -25.536 -2.065 0.140 1.00 87.06 188 ARG A C 1
ATOM 1465 O O . ARG A 1 188 ? -24.914 -2.954 -0.443 1.00 87.06 188 ARG A O 1
ATOM 1472 N N . PRO A 1 189 ? -26.881 -2.039 0.160 1.00 79.06 189 PRO A N 1
ATOM 1473 C CA . PRO A 1 189 ? -27.671 -2.981 -0.618 1.00 79.06 189 PRO A CA 1
ATOM 1474 C C . PRO A 1 189 ? -27.231 -2.922 -2.079 1.00 79.06 189 PRO A C 1
ATOM 1476 O O . PRO A 1 189 ? -27.032 -1.826 -2.614 1.00 79.06 189 PRO A O 1
ATOM 1479 N N . ALA A 1 190 ? -27.086 -4.081 -2.724 1.00 68.25 190 ALA A N 1
ATOM 1480 C CA . ALA A 1 190 ? -26.844 -4.122 -4.158 1.00 68.25 190 ALA A CA 1
ATOM 1481 C C . ALA A 1 190 ? -27.929 -3.281 -4.842 1.00 68.25 190 ALA A C 1
ATOM 1483 O O . ALA A 1 190 ? -29.121 -3.556 -4.684 1.00 68.25 190 ALA A O 1
ATOM 1484 N N . GLN A 1 191 ? -27.526 -2.222 -5.549 1.00 58.34 191 GLN A N 1
ATOM 1485 C CA . GLN A 1 191 ? -28.477 -1.476 -6.361 1.00 58.34 191 GLN A CA 1
ATOM 1486 C C . GLN A 1 191 ? -29.094 -2.467 -7.356 1.00 58.34 191 GLN A C 1
ATOM 1488 O O . GLN A 1 191 ? -28.347 -3.262 -7.941 1.00 58.34 191 GLN A O 1
ATOM 1493 N N . PRO A 1 192 ? -30.426 -2.461 -7.547 1.00 57.91 192 PRO A N 1
ATOM 1494 C CA . PRO A 1 192 ? -31.031 -3.215 -8.631 1.00 57.91 192 PRO A CA 1
ATOM 1495 C C . PRO A 1 192 ? -30.283 -2.866 -9.914 1.00 57.91 192 PRO A C 1
ATOM 1497 O O . PRO A 1 192 ? -30.027 -1.685 -10.165 1.00 57.91 192 PRO A O 1
ATOM 1500 N N . ALA A 1 193 ? -29.895 -3.881 -10.690 1.00 55.94 193 ALA A N 1
ATOM 1501 C CA . ALA A 1 193 ? -29.288 -3.646 -11.992 1.00 55.94 193 ALA A CA 1
ATOM 1502 C C . ALA A 1 193 ? -30.153 -2.623 -12.748 1.00 55.94 193 ALA A C 1
ATOM 1504 O O . ALA A 1 193 ? -31.385 -2.747 -12.701 1.00 55.94 193 ALA A O 1
ATOM 1505 N N . PRO A 1 194 ? -29.558 -1.603 -13.397 1.00 61.38 194 PRO A N 1
ATOM 1506 C CA . PRO A 1 194 ? -30.337 -0.684 -14.207 1.00 61.38 194 PRO A CA 1
ATOM 1507 C C . PRO A 1 194 ? -31.173 -1.526 -15.169 1.00 61.38 194 PRO A C 1
ATOM 1509 O O . PRO A 1 194 ? -30.637 -2.416 -15.836 1.00 61.38 194 PRO A O 1
ATOM 1512 N N . ALA A 1 195 ? -32.491 -1.299 -15.167 1.00 62.78 195 ALA A N 1
ATOM 1513 C CA . ALA A 1 195 ? -33.394 -1.984 -16.078 1.00 62.78 195 ALA A CA 1
ATOM 1514 C C . ALA A 1 195 ? -32.800 -1.893 -17.493 1.00 62.78 195 ALA A C 1
ATOM 1516 O O . ALA A 1 195 ? -32.288 -0.822 -17.845 1.00 62.78 195 ALA A O 1
ATOM 15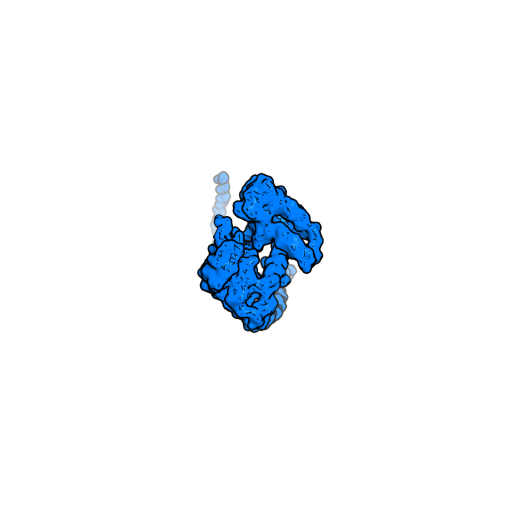17 N N . PRO A 1 196 ? -32.800 -2.987 -18.280 1.00 65.31 196 PRO A N 1
ATOM 1518 C CA . PRO A 1 196 ? -32.271 -2.947 -19.634 1.00 65.31 196 PRO A CA 1
ATOM 1519 C C . PRO A 1 196 ? -32.890 -1.749 -20.348 1.00 65.31 196 PRO A C 1
ATOM 1521 O O . PRO A 1 196 ? -34.112 -1.577 -20.323 1.00 65.31 196 PRO A O 1
ATOM 1524 N N . ALA A 1 197 ? -32.033 -0.886 -20.900 1.00 65.88 197 ALA A N 1
ATOM 1525 C CA . ALA A 1 197 ? -32.481 0.297 -21.615 1.00 65.88 197 ALA A CA 1
ATOM 1526 C C . ALA A 1 197 ? -33.553 -0.130 -22.632 1.00 65.88 197 ALA A C 1
ATOM 1528 O O . ALA A 1 197 ? -33.354 -1.148 -23.308 1.00 65.88 197 ALA A O 1
ATOM 1529 N N . PRO A 1 198 ? -34.690 0.586 -22.733 1.00 65.19 198 PRO A N 1
ATOM 1530 C CA . PRO A 1 198 ? -35.671 0.286 -23.763 1.00 65.19 198 PRO A CA 1
ATOM 1531 C C . PRO A 1 198 ? -34.948 0.270 -25.110 1.00 65.19 198 PRO A C 1
ATOM 1533 O O . PRO A 1 198 ? -34.137 1.157 -25.390 1.00 65.19 198 PRO A O 1
ATOM 1536 N N . ALA A 1 199 ? -35.185 -0.784 -25.896 1.00 63.19 199 ALA A N 1
ATOM 1537 C CA . ALA A 1 199 ? -34.557 -0.959 -27.199 1.00 63.19 199 ALA A CA 1
ATOM 1538 C C . ALA A 1 199 ? -34.670 0.347 -28.007 1.00 63.19 199 ALA A C 1
ATOM 1540 O O . ALA A 1 199 ? -35.728 0.985 -27.957 1.00 63.19 199 ALA A O 1
ATOM 1541 N N . PRO A 1 200 ? -33.611 0.766 -28.728 1.00 65.56 200 PRO A N 1
ATOM 1542 C CA . PRO A 1 200 ? -33.675 1.973 -29.536 1.00 65.56 200 PRO A CA 1
ATOM 1543 C C . PRO A 1 200 ? -34.867 1.857 -30.484 1.00 65.56 200 PRO A C 1
ATOM 1545 O O . PRO A 1 200 ? -34.987 0.884 -31.233 1.00 65.56 200 PRO A O 1
ATOM 1548 N N . THR A 1 201 ? -35.776 2.827 -30.416 1.00 61.56 201 THR A N 1
ATOM 1549 C CA . THR A 1 201 ? -36.891 2.920 -31.352 1.00 61.56 201 THR A CA 1
ATOM 1550 C C . THR A 1 201 ? -36.320 2.960 -32.770 1.00 61.56 201 THR A C 1
ATOM 1552 O O . THR A 1 201 ? -35.397 3.741 -33.027 1.00 61.56 201 THR A O 1
ATOM 1555 N N . PRO A 1 202 ? -36.811 2.118 -33.700 1.00 64.56 202 PRO A N 1
ATOM 1556 C CA . PRO A 1 202 ? -36.341 2.165 -35.075 1.00 64.56 202 PRO A CA 1
ATOM 1557 C C . PRO A 1 202 ? -36.570 3.578 -35.635 1.00 64.56 202 PRO A C 1
ATOM 1559 O O . PRO A 1 202 ? -37.619 4.174 -35.365 1.00 64.56 202 PRO A O 1
ATOM 1562 N N . PRO A 1 203 ? -35.603 4.142 -36.381 1.00 63.22 203 PRO A N 1
ATOM 1563 C CA . PRO A 1 203 ? -35.737 5.482 -36.930 1.00 63.22 203 PRO A CA 1
ATOM 1564 C C . PRO A 1 203 ? -36.974 5.551 -37.827 1.00 63.22 203 PRO A C 1
ATOM 1566 O O . PRO A 1 203 ? -37.226 4.649 -38.630 1.00 63.22 203 PRO A O 1
ATOM 1569 N N . ALA A 1 204 ? -37.751 6.624 -37.667 1.00 64.06 204 ALA A N 1
ATOM 1570 C CA . ALA A 1 204 ? -38.932 6.880 -38.479 1.00 64.06 204 ALA A CA 1
ATOM 1571 C C . ALA A 1 204 ? -38.574 6.805 -39.978 1.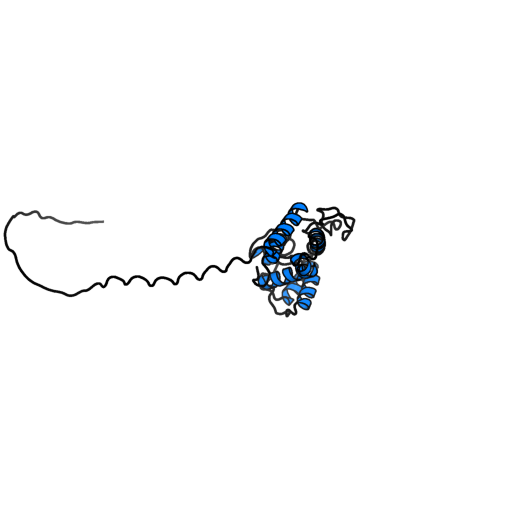00 64.06 204 ALA A C 1
ATOM 1573 O O . ALA A 1 204 ? -37.516 7.305 -40.377 1.00 64.06 204 ALA A O 1
ATOM 1574 N N . PRO A 1 205 ? -39.421 6.186 -40.821 1.00 57.78 205 PRO A N 1
ATOM 1575 C CA . PRO A 1 205 ? -39.122 6.042 -42.236 1.00 57.78 205 PRO A CA 1
ATOM 1576 C C . PRO A 1 205 ? -38.995 7.423 -42.884 1.00 57.78 205 PRO A C 1
ATOM 1578 O O . PRO A 1 205 ? -39.879 8.271 -42.753 1.00 57.78 205 PRO A O 1
ATOM 1581 N N . ALA A 1 206 ? -37.883 7.644 -43.588 1.00 59.50 206 ALA A N 1
ATOM 1582 C CA . ALA A 1 206 ? -37.644 8.879 -44.321 1.00 59.50 206 ALA A CA 1
ATOM 1583 C C . ALA A 1 206 ? -38.762 9.121 -45.358 1.00 59.50 206 ALA A C 1
ATOM 1585 O O . ALA A 1 206 ? -39.215 8.166 -46.004 1.00 59.50 206 ALA A O 1
ATOM 1586 N N . PRO A 1 207 ? -39.206 10.376 -45.560 1.00 52.34 207 PRO A N 1
ATOM 1587 C CA . PRO A 1 207 ? -40.237 10.679 -46.540 1.00 52.34 207 PRO A CA 1
ATOM 1588 C C . PRO A 1 207 ? -39.744 10.311 -47.943 1.00 52.34 207 PRO A C 1
ATOM 1590 O O . PRO A 1 207 ? -38.715 10.801 -48.417 1.00 52.34 207 PRO A O 1
ATOM 1593 N N . ARG A 1 208 ? -40.490 9.426 -48.612 1.00 54.16 208 ARG A N 1
ATOM 1594 C CA . ARG A 1 208 ? -40.231 9.021 -49.997 1.00 54.16 208 ARG A CA 1
ATOM 1595 C C . ARG A 1 208 ? -40.386 10.240 -50.908 1.00 54.16 208 ARG A C 1
ATOM 1597 O O . ARG A 1 208 ? -41.494 10.732 -51.101 1.00 54.16 208 ARG A O 1
ATOM 1604 N N . ARG A 1 209 ? -39.285 10.711 -51.496 1.00 49.62 209 ARG A N 1
ATOM 1605 C CA . ARG A 1 209 ? -39.331 11.645 -52.628 1.00 49.62 209 ARG A CA 1
ATOM 1606 C C . ARG A 1 209 ? -39.723 10.863 -53.882 1.00 49.62 209 ARG A C 1
ATOM 1608 O O . ARG A 1 209 ? -38.902 10.137 -54.431 1.00 49.62 209 ARG A O 1
ATOM 1615 N N . GLY A 1 210 ? -40.980 10.986 -54.299 1.00 37.81 210 GLY A N 1
ATOM 1616 C CA . GLY A 1 210 ? -41.431 10.550 -55.620 1.00 37.81 210 GLY A CA 1
ATOM 1617 C C . GLY A 1 210 ? -41.036 11.579 -56.680 1.00 37.81 210 GLY A C 1
ATOM 1618 O O . GLY A 1 210 ? -41.256 12.772 -56.489 1.00 37.81 210 GLY A O 1
ATOM 1619 N N . ILE A 1 211 ? -40.444 11.121 -57.781 1.00 46.91 211 ILE A N 1
ATOM 1620 C CA . ILE A 1 211 ? -40.262 11.892 -59.018 1.00 46.91 211 ILE A CA 1
ATOM 1621 C C . ILE A 1 211 ? -41.072 11.188 -60.119 1.00 46.91 211 ILE A C 1
ATOM 1623 O O . ILE A 1 211 ? -41.238 9.971 -60.056 1.00 46.91 211 ILE A O 1
ATOM 1627 N N . VAL A 1 212 ? -41.488 11.974 -61.125 1.00 37.50 212 VAL A N 1
ATOM 1628 C CA . VAL A 1 212 ? -42.265 11.672 -62.353 1.00 37.50 212 VAL A CA 1
ATOM 1629 C C . VAL A 1 212 ? -43.780 11.876 -62.161 1.00 37.50 212 VAL A C 1
ATOM 1631 O O . VAL A 1 212 ? -44.365 11.280 -61.273 1.00 37.50 212 VAL A O 1
ATOM 1634 N N . GLY A 1 213 ? -44.520 12.687 -62.924 1.00 32.38 213 GLY A N 1
ATOM 1635 C CA . GLY A 1 213 ? -44.240 13.513 -64.099 1.00 32.38 213 GLY A CA 1
ATOM 1636 C C . GLY A 1 213 ? -45.537 13.736 -64.908 1.00 32.38 213 GLY A C 1
ATOM 1637 O O . GLY A 1 213 ? -46.237 12.772 -65.180 1.00 32.38 213 GLY A O 1
ATOM 1638 N N . TRP A 1 214 ? -45.765 14.990 -65.333 1.00 28.83 214 TRP A N 1
ATOM 1639 C CA . TRP A 1 214 ? -46.427 15.431 -66.584 1.00 28.83 214 TRP A CA 1
ATOM 1640 C C . TRP A 1 214 ? -47.982 15.550 -66.725 1.00 28.83 214 TRP A C 1
ATOM 1642 O O . TRP A 1 214 ? -48.685 14.554 -66.817 1.00 28.83 214 TRP A O 1
ATOM 1652 N N . VAL A 1 215 ? -48.417 16.821 -66.942 1.00 33.88 215 VAL A N 1
ATOM 1653 C CA . VAL A 1 215 ? -49.528 17.380 -67.792 1.00 33.88 215 VAL A CA 1
ATOM 1654 C C . VAL A 1 215 ? -51.003 17.091 -67.391 1.00 33.88 215 VAL A C 1
ATOM 1656 O O . VAL A 1 215 ? -51.295 16.005 -66.927 1.00 33.88 215 VAL A O 1
ATOM 1659 N N . LEU A 1 216 ? -52.031 17.962 -67.494 1.00 31.27 216 LEU A N 1
ATOM 1660 C CA . LEU A 1 216 ? -52.450 19.000 -68.462 1.00 31.27 216 LEU A CA 1
ATOM 1661 C C . LEU A 1 216 ? -53.506 19.968 -67.850 1.00 31.27 216 LEU A C 1
ATOM 1663 O O . LEU A 1 216 ? -54.284 19.566 -66.991 1.00 31.27 216 LEU A O 1
ATOM 1667 N N . PHE A 1 217 ? -53.617 21.157 -68.468 1.00 31.42 217 PHE A N 1
ATOM 1668 C CA . PHE A 1 217 ? -54.852 21.900 -68.829 1.00 31.42 217 PHE A CA 1
ATOM 1669 C C . PHE A 1 217 ? -55.136 23.302 -68.223 1.00 31.42 217 PHE A C 1
ATOM 1671 O O . PHE A 1 217 ? -55.704 23.457 -67.150 1.00 31.42 217 PHE A O 1
ATOM 1678 N N . TRP A 1 218 ? -54.737 24.305 -69.022 1.00 32.62 218 TRP A N 1
ATOM 1679 C CA . TRP A 1 218 ? -55.358 25.581 -69.432 1.00 32.62 218 TRP A CA 1
ATOM 1680 C C . TRP A 1 218 ? -56.331 26.387 -68.550 1.00 32.62 218 TRP A C 1
ATOM 1682 O O . TRP A 1 218 ? -57.424 25.949 -68.212 1.00 32.62 218 TRP A O 1
ATOM 1692 N N . GLY A 1 219 ? -56.012 27.685 -68.460 1.00 29.80 219 GLY A N 1
ATOM 1693 C CA . GLY A 1 219 ? -56.956 28.794 -68.305 1.00 29.80 219 GLY A CA 1
ATOM 1694 C C . GLY A 1 219 ? -56.319 30.113 -68.766 1.00 29.80 219 GLY A C 1
ATOM 1695 O O . GLY A 1 219 ? -55.381 30.600 -68.143 1.00 29.80 219 GLY A O 1
ATOM 1696 N N . LEU A 1 220 ? -56.792 30.651 -69.893 1.00 34.75 220 LEU A N 1
ATOM 1697 C CA . LEU A 1 220 ? -56.452 31.972 -70.444 1.00 34.75 220 LEU A CA 1
ATOM 1698 C C . LEU A 1 220 ? -57.024 33.103 -69.566 1.00 34.75 220 LEU A C 1
ATOM 1700 O O . LEU A 1 220 ? -58.135 32.961 -69.066 1.00 34.75 220 LEU A O 1
ATOM 1704 N N . VAL A 1 221 ? -56.320 34.241 -69.480 1.00 38.34 221 VAL A N 1
ATOM 1705 C CA . VAL A 1 221 ? -56.745 35.576 -69.982 1.00 38.34 221 VAL A CA 1
ATOM 1706 C C . VAL A 1 221 ? -55.927 36.710 -69.320 1.00 38.34 221 VAL A C 1
ATOM 1708 O O . VAL A 1 221 ? -55.963 36.860 -68.107 1.00 38.34 221 VAL A O 1
ATOM 1711 N N . ALA A 1 222 ? -55.283 37.510 -70.194 1.00 36.44 222 ALA A N 1
ATOM 1712 C CA . ALA A 1 222 ? -54.965 38.957 -70.150 1.00 36.44 222 ALA A CA 1
ATOM 1713 C C . ALA A 1 222 ? -54.205 39.559 -68.947 1.00 36.44 222 ALA A C 1
ATOM 1715 O O . ALA A 1 222 ? -54.360 39.151 -67.812 1.00 36.44 222 ALA A O 1
ATOM 1716 N N . ALA A 1 223 ? -53.454 40.653 -69.051 1.00 35.38 223 ALA A N 1
ATOM 1717 C CA . ALA A 1 223 ? -52.804 41.447 -70.097 1.00 35.38 223 ALA A CA 1
ATOM 1718 C C . ALA A 1 223 ? -52.104 42.579 -69.311 1.00 35.38 223 ALA A C 1
ATOM 1720 O O . ALA A 1 223 ? -52.669 43.062 -68.331 1.00 35.38 223 ALA A O 1
ATOM 1721 N N . GLY A 1 224 ? -50.915 43.029 -69.722 1.00 33.22 224 GLY A N 1
ATOM 1722 C CA . GLY A 1 224 ? -50.276 44.186 -69.080 1.00 33.22 224 GLY A CA 1
ATOM 1723 C C . GLY A 1 224 ? -48.774 44.313 -69.324 1.00 33.22 224 GLY A C 1
ATOM 1724 O O . GLY A 1 224 ? -47.976 43.958 -68.468 1.00 33.22 224 GLY A O 1
ATOM 1725 N N . LEU A 1 225 ? -48.425 44.821 -70.510 1.00 39.28 225 LEU A N 1
ATOM 1726 C CA . LEU A 1 225 ? -47.184 45.530 -70.885 1.00 39.28 225 LEU A CA 1
ATOM 1727 C C . LEU A 1 225 ? -46.631 46.422 -69.731 1.00 39.28 225 LEU A C 1
ATOM 1729 O O . LEU A 1 225 ? -47.426 46.999 -69.002 1.00 39.28 225 LEU A O 1
ATOM 1733 N N . VAL A 1 226 ? -45.325 46.612 -69.479 1.00 41.09 226 VAL A N 1
ATOM 1734 C CA . VAL A 1 226 ? -44.300 47.314 -70.288 1.00 41.09 226 VAL A CA 1
ATOM 1735 C C . VAL A 1 226 ? -42.922 47.192 -69.583 1.00 41.09 226 VAL A C 1
ATOM 1737 O O . VAL A 1 226 ? -42.815 47.488 -68.401 1.00 41.09 226 VAL A O 1
ATOM 1740 N N . VAL A 1 227 ? -41.902 46.792 -70.358 1.00 38.50 227 VAL A N 1
ATOM 1741 C CA . VAL A 1 227 ? -40.506 47.297 -70.511 1.00 38.50 227 VAL A CA 1
ATOM 1742 C C . VAL A 1 227 ? -39.671 47.760 -69.299 1.00 38.50 227 VAL A C 1
ATOM 1744 O O . VAL A 1 227 ? -40.046 48.662 -68.561 1.00 38.50 227 VAL A O 1
ATOM 1747 N N . GLY A 1 228 ? -38.411 47.294 -69.263 1.00 35.38 228 GLY A N 1
ATOM 1748 C CA . GLY A 1 228 ? -37.305 48.022 -68.625 1.00 35.38 228 GLY A CA 1
ATOM 1749 C C . GLY A 1 228 ? -36.006 47.221 -68.512 1.00 35.38 228 GLY A C 1
ATOM 1750 O O . GLY A 1 228 ? -35.777 46.556 -67.512 1.00 35.38 228 GLY A O 1
ATOM 1751 N N . ALA A 1 229 ? -35.169 47.267 -69.548 1.00 39.69 229 ALA A N 1
ATOM 1752 C CA . ALA A 1 229 ? -33.847 46.643 -69.607 1.00 39.69 229 ALA A CA 1
ATOM 1753 C C . ALA A 1 229 ? -32.782 47.413 -68.795 1.00 39.69 229 ALA A C 1
ATOM 1755 O O . ALA A 1 229 ? -32.945 48.612 -68.596 1.00 39.69 229 ALA A O 1
ATOM 1756 N N . PHE A 1 230 ? -31.693 46.733 -68.401 1.00 35.44 230 PHE A N 1
ATOM 1757 C CA . PHE A 1 230 ? -30.279 47.042 -68.731 1.00 35.44 230 PHE A CA 1
ATOM 1758 C C . PHE A 1 230 ? -29.269 46.511 -67.677 1.00 35.44 230 PHE A C 1
ATOM 1760 O O . PHE A 1 230 ? -29.257 46.926 -66.526 1.00 35.44 230 PHE A O 1
ATOM 1767 N N . THR A 1 231 ? -28.419 45.583 -68.146 1.00 37.84 231 THR A N 1
ATOM 1768 C CA . THR A 1 231 ? -26.941 45.506 -68.002 1.00 37.84 231 THR A CA 1
ATOM 1769 C C . THR A 1 231 ? -26.238 45.516 -66.626 1.00 37.84 231 THR A C 1
ATOM 1771 O O . THR A 1 231 ? -26.131 46.543 -65.969 1.00 37.84 231 THR A O 1
ATOM 1774 N N . ILE A 1 232 ? -25.628 44.358 -66.300 1.00 44.03 232 ILE A N 1
ATOM 1775 C CA . ILE A 1 232 ? -24.183 44.066 -66.022 1.00 44.03 232 ILE A CA 1
ATOM 1776 C C . ILE A 1 232 ? -23.274 45.330 -66.102 1.00 44.03 232 ILE A C 1
ATOM 1778 O O . ILE A 1 232 ? -23.432 46.048 -67.091 1.00 44.03 232 ILE A O 1
ATOM 1782 N N . PRO A 1 233 ? -22.278 45.595 -65.203 1.00 50.69 233 PRO A N 1
ATOM 1783 C CA . PRO A 1 233 ? -21.141 44.674 -65.024 1.00 50.69 233 PRO A CA 1
ATOM 1784 C C . PRO A 1 233 ? -20.336 44.645 -63.693 1.00 50.69 233 PRO A C 1
ATOM 1786 O O . PRO A 1 233 ? -20.381 45.550 -62.870 1.00 50.69 233 PRO A O 1
ATOM 1789 N N . LEU A 1 234 ? -19.564 43.552 -63.537 1.00 41.34 234 LEU A N 1
ATOM 1790 C CA . LEU A 1 234 ? -18.293 43.426 -62.773 1.00 41.34 234 LEU A CA 1
ATOM 1791 C C . LEU A 1 234 ? -17.221 44.381 -63.374 1.00 41.34 234 LEU A C 1
ATOM 1793 O O . LEU A 1 234 ? -17.436 44.773 -64.523 1.00 41.34 234 LEU A O 1
ATOM 1797 N N . PRO A 1 235 ? -16.068 44.751 -62.755 1.00 54.75 235 PRO A N 1
ATOM 1798 C CA . PRO A 1 235 ? -15.091 43.915 -62.016 1.00 54.75 235 PRO A CA 1
ATOM 1799 C C . PRO A 1 235 ? -14.568 44.605 -60.720 1.00 54.75 235 PRO A C 1
ATOM 1801 O O . PRO A 1 235 ? -14.962 45.729 -60.430 1.00 54.75 235 PRO A O 1
ATOM 1804 N N . PHE A 1 236 ? -13.816 43.980 -59.808 1.00 43.50 236 PHE A N 1
ATOM 1805 C CA . PHE A 1 236 ? -12.478 43.368 -59.875 1.00 43.50 236 PHE A CA 1
ATOM 1806 C C . PHE A 1 236 ? -12.306 42.327 -58.763 1.00 43.50 236 PHE A C 1
ATOM 1808 O O . PHE A 1 236 ? -12.967 42.484 -57.711 1.00 43.50 236 PHE A O 1
#

Secondary structure (DSSP, 8-state):
--TTS-HHHHHHHHHHHHHHHS--THHHHH-BGGGGGGSTTSSSS-GGGSBHHHHHHHHHHHHHTS--S---BTTTTB-HHHHHHHHHHHT--TTSB--HHHHHHHHHHHHHHTTHHHHHTT-S-HHHHHHHHTTT-TTSBPSS-EE-SSSEE-TTSBTTTTSSS---SS-HHHHHHHHHHHHHHHTSPPPPPPPPPPPPPPPPPPP-----------------------------